Protein AF-A0A1A9ZZB9-F1 (afdb_monomer)

Mean predicted aligned error: 9.88 Å

Secondary structure (DSSP, 8-state):
--SSS-SSSEEEEETTEEEEE--THHHH-HHHH-SHHHHHHHHHHHHHHHHHTSHHHHTT--EEEEE-SS-SS--BSS-HHHH-TT-HHHHEEGGGTEEPHHHHHHHTT--EEEE-SSSSEEEPPSEETTEE---SSS-TTSS-SSPEEEEE--SS-SSPPP-B-----TTS-S--TTSS-------------------

Sequence (199 aa):
MPGNADGLYYSFNLGPVHFLAFSTEAYFFTHKYGYESYCNQFDWLQHELIESDKPENRLKRPWIITYGHRPMYCSNKNDHSCTRPENEVRVGLPDDDLMGLEELFFRYGVDIQMWSHENSYERTWPLYNYTVVGGPTPDLYYEPYAPIHIITGSAGGSGERDIISCVRFNTYSAMCITTLTEIKYSRGEYSGFQECEAN

Radius of gyration: 16.94 Å; Cα contacts (8 Å, |Δi|>4): 353; chains: 1; bounding box: 43×39×49 Å

Foldseek 3Di:
DPDPPPPQWDWDDDFLEIEIEHEPVLQVCCVPVNNPSVVVRVVVLLVVLVVCLPPVNCVRRVAYEYEYEQDLEAQFDPDPSHVDNCDCQQANDVVVPRGHCLCSCLVSQHAEYEYAPALDWFKFQFDGSQAHFADPDPPRNPSGSHYIYIYDHNPPDPDDHTDGDPPPPLGTGPDPPPDDDDHDHDGDDDDDDDDDDDD

Structure (mmCIF, N/CA/C/O backbone):
data_AF-A0A1A9ZZB9-F1
#
_entry.id   AF-A0A1A9ZZB9-F1
#
loop_
_atom_site.group_PDB
_atom_site.id
_atom_site.type_symbol
_atom_site.label_atom_id
_atom_site.label_alt_id
_atom_site.label_comp_id
_atom_site.label_asym_id
_atom_site.label_entity_id
_atom_site.label_seq_id
_atom_site.pdbx_PDB_ins_code
_atom_site.Cartn_x
_atom_site.Cartn_y
_atom_site.Cartn_z
_atom_site.occupancy
_atom_site.B_iso_or_equiv
_atom_site.auth_seq_id
_atom_site.auth_comp_id
_atom_site.auth_asym_id
_atom_site.auth_atom_id
_atom_site.pdbx_PDB_model_num
ATOM 1 N N . MET A 1 1 ? -7.155 -15.544 -11.493 1.00 46.16 1 MET A N 1
ATOM 2 C CA . MET A 1 1 ? -7.436 -14.371 -10.641 1.00 46.16 1 MET A CA 1
ATOM 3 C C . MET A 1 1 ? -8.822 -13.848 -10.994 1.00 46.16 1 MET A C 1
ATOM 5 O O . MET A 1 1 ? -9.181 -13.983 -12.159 1.00 46.16 1 MET A O 1
ATOM 9 N N . PRO A 1 2 ? -9.626 -13.335 -10.048 1.00 47.47 2 PRO A N 1
ATOM 10 C CA . PRO A 1 2 ? -10.851 -12.612 -10.393 1.00 47.47 2 PRO A CA 1
ATOM 11 C C . PRO A 1 2 ? -10.511 -11.286 -11.108 1.00 47.47 2 PRO A C 1
ATOM 13 O O . PRO A 1 2 ? -9.622 -10.575 -10.652 1.00 47.47 2 PRO A O 1
ATOM 16 N N . GLY A 1 3 ? -11.199 -10.969 -12.215 1.00 54.84 3 GLY A N 1
ATOM 17 C CA . GLY A 1 3 ? -11.050 -9.710 -12.973 1.00 54.84 3 GLY A CA 1
ATOM 18 C C . GLY A 1 3 ? -10.625 -9.872 -14.445 1.00 54.84 3 GLY A C 1
ATOM 19 O O . GLY A 1 3 ? -10.278 -10.969 -14.874 1.00 54.84 3 GLY A O 1
ATOM 20 N N . ASN A 1 4 ? -10.674 -8.762 -15.201 1.00 60.44 4 ASN A N 1
ATOM 21 C CA . ASN A 1 4 ? -10.249 -8.641 -16.612 1.00 60.44 4 ASN A CA 1
ATOM 22 C C . ASN A 1 4 ? -8.820 -8.078 -16.784 1.00 60.44 4 AS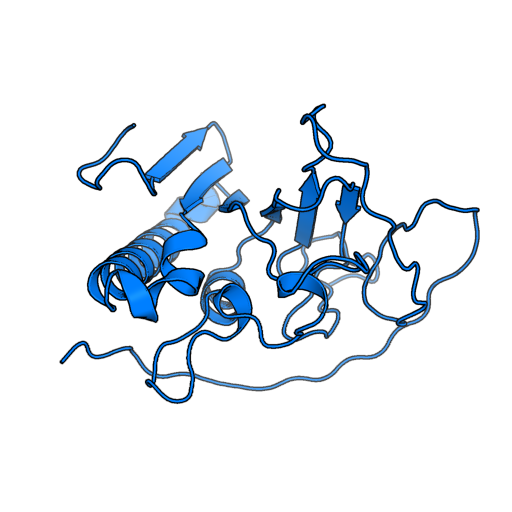N A C 1
ATOM 24 O O . ASN A 1 4 ? -8.378 -7.898 -17.914 1.00 60.44 4 ASN A O 1
ATOM 28 N N . ALA A 1 5 ? -8.112 -7.766 -15.694 1.00 59.66 5 ALA A N 1
ATOM 29 C CA . ALA A 1 5 ? -6.692 -7.422 -15.752 1.00 59.66 5 ALA A CA 1
ATOM 30 C C . ALA A 1 5 ? -5.872 -8.676 -16.101 1.00 59.66 5 ALA A C 1
ATOM 32 O O . ALA A 1 5 ? -6.318 -9.789 -15.810 1.00 59.66 5 ALA A O 1
ATOM 33 N N . ASP A 1 6 ? -4.651 -8.517 -16.622 1.00 63.88 6 ASP A N 1
ATOM 34 C CA . ASP A 1 6 ? -3.709 -9.606 -16.973 1.00 63.88 6 ASP A CA 1
ATOM 35 C C . ASP A 1 6 ? -3.276 -10.496 -15.776 1.00 63.88 6 ASP A C 1
ATOM 37 O O . ASP A 1 6 ? -2.304 -11.247 -15.833 1.00 63.88 6 ASP A O 1
ATOM 41 N N . GLY A 1 7 ? -3.995 -10.425 -14.653 1.00 76.00 7 GLY A N 1
ATOM 42 C CA . GLY A 1 7 ? -3.779 -11.179 -13.426 1.00 76.00 7 GLY A CA 1
ATOM 43 C C . GLY A 1 7 ? -2.746 -10.555 -12.491 1.00 76.00 7 GLY A C 1
ATOM 44 O O . GLY A 1 7 ? -2.469 -11.140 -11.447 1.00 76.00 7 GLY A O 1
ATOM 45 N N . LEU A 1 8 ? -2.192 -9.393 -12.849 1.00 85.69 8 LEU A N 1
ATOM 46 C CA . LEU A 1 8 ? -1.124 -8.716 -12.105 1.00 85.69 8 LEU A CA 1
ATOM 47 C C . LEU A 1 8 ? -1.627 -7.894 -10.908 1.00 85.69 8 LEU A C 1
ATOM 49 O O . LEU A 1 8 ? -0.881 -7.685 -9.955 1.00 85.69 8 LEU A O 1
ATOM 53 N N . TYR A 1 9 ? -2.885 -7.463 -10.939 1.00 92.19 9 TYR A N 1
ATOM 54 C CA . TYR A 1 9 ? -3.560 -6.742 -9.863 1.00 92.19 9 TYR A CA 1
ATOM 55 C C . TYR A 1 9 ? -5.033 -7.160 -9.813 1.00 92.19 9 TYR A C 1
ATOM 57 O O . TYR A 1 9 ? -5.623 -7.506 -10.839 1.00 92.19 9 TYR A O 1
ATOM 65 N N . TYR A 1 10 ? -5.601 -7.230 -8.611 1.00 94.31 10 TYR A N 1
ATOM 66 C CA . TYR A 1 10 ? -6.978 -7.673 -8.374 1.00 94.31 10 TYR A CA 1
ATOM 67 C C . TYR A 1 10 ? -7.421 -7.318 -6.957 1.00 94.31 10 TYR A C 1
ATOM 69 O O . TYR A 1 10 ? -6.594 -7.094 -6.075 1.00 94.31 10 TYR A O 1
ATOM 77 N N . SER A 1 11 ? -8.727 -7.340 -6.714 1.00 95.88 11 SER A N 1
ATOM 78 C CA . SER A 1 11 ? -9.288 -7.169 -5.379 1.00 95.88 11 SER A CA 1
ATOM 79 C C . SER A 1 11 ? -10.239 -8.307 -5.020 1.00 95.88 11 SER A C 1
ATOM 81 O O . SER A 1 11 ? -10.762 -9.023 -5.881 1.00 95.88 11 SER A O 1
ATOM 83 N N . PHE A 1 12 ? -10.439 -8.523 -3.724 1.00 95.75 12 PHE A N 1
ATOM 84 C CA . PHE A 1 12 ? -11.480 -9.416 -3.228 1.00 95.75 12 PHE A CA 1
ATOM 85 C C . PHE A 1 12 ? -11.903 -9.042 -1.811 1.00 95.75 12 PHE A C 1
ATOM 87 O O . PHE A 1 12 ? -11.212 -8.339 -1.082 1.00 95.75 12 PHE A O 1
ATOM 94 N N . ASN A 1 13 ? -13.062 -9.551 -1.407 1.00 97.31 13 ASN A N 1
ATOM 95 C CA . ASN A 1 13 ? -13.608 -9.335 -0.075 1.00 97.31 13 ASN A CA 1
ATOM 96 C C . ASN A 1 13 ? -13.565 -10.629 0.729 1.00 97.31 13 ASN A C 1
ATOM 98 O O . ASN A 1 13 ? -14.004 -11.673 0.242 1.00 97.31 13 ASN A O 1
ATOM 102 N N . LEU A 1 14 ? -13.123 -10.548 1.981 1.00 96.81 14 LEU A N 1
ATOM 103 C CA . LEU A 1 14 ? -13.181 -11.657 2.924 1.00 96.81 14 LEU A CA 1
ATOM 104 C C . LEU A 1 14 ? -13.606 -11.139 4.299 1.00 96.81 14 LEU A C 1
ATOM 106 O O . LEU A 1 14 ? -12.847 -10.473 5.001 1.00 96.81 14 LEU A O 1
ATOM 110 N N . GLY A 1 15 ? -14.844 -11.452 4.684 1.00 96.19 15 GLY A N 1
ATOM 111 C CA . GLY A 1 15 ? -15.422 -10.962 5.934 1.00 96.19 15 GLY A CA 1
ATOM 112 C C . GLY A 1 15 ? -15.405 -9.424 6.001 1.00 96.19 15 GLY A C 1
ATOM 113 O O . GLY A 1 15 ? -15.895 -8.793 5.061 1.00 96.19 15 GLY A O 1
ATOM 114 N N . PRO A 1 16 ? -14.858 -8.821 7.075 1.00 97.06 16 PRO A N 1
ATOM 115 C CA . PRO A 1 16 ? -14.814 -7.371 7.262 1.00 97.06 16 PRO A CA 1
ATOM 116 C C . PRO A 1 16 ? -13.662 -6.686 6.506 1.00 97.06 16 PRO A C 1
ATOM 118 O O . PRO A 1 16 ? -13.400 -5.512 6.761 1.00 97.06 16 PRO A O 1
ATOM 121 N N . VAL A 1 17 ? -12.952 -7.405 5.631 1.00 98.25 17 VAL A N 1
ATOM 122 C CA . VAL A 1 17 ? -11.746 -6.911 4.961 1.00 98.25 17 VAL A CA 1
ATOM 123 C C . VAL A 1 17 ? -11.937 -6.870 3.449 1.00 98.25 17 VAL A C 1
ATOM 125 O O . VAL A 1 17 ? -1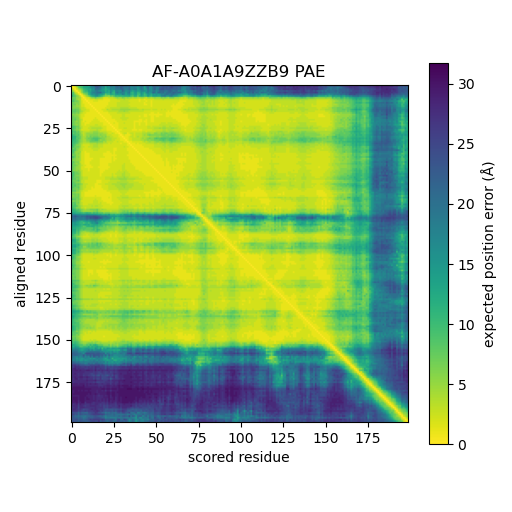2.420 -7.835 2.843 1.00 98.25 17 VAL A O 1
ATOM 128 N N . HIS A 1 18 ? -11.532 -5.755 2.852 1.00 98.19 18 HIS A N 1
ATOM 129 C CA . HIS A 1 18 ? -11.317 -5.590 1.424 1.00 98.19 18 HIS A CA 1
ATOM 130 C C . HIS A 1 18 ? -9.812 -5.655 1.132 1.00 98.19 18 HIS A C 1
ATOM 132 O O . HIS A 1 18 ? -9.022 -4.906 1.702 1.00 98.19 18 HIS A O 1
ATOM 138 N N . PHE A 1 19 ? -9.416 -6.594 0.280 1.00 98.12 19 PHE A N 1
ATOM 139 C CA . PHE A 1 19 ? -8.028 -6.864 -0.072 1.00 98.12 19 PHE A CA 1
ATOM 140 C C . PHE A 1 19 ? -7.734 -6.362 -1.483 1.00 98.12 19 PHE A C 1
ATOM 142 O O . PHE A 1 19 ? -8.472 -6.723 -2.399 1.00 98.12 19 PHE A O 1
ATOM 149 N N . LEU A 1 20 ? -6.634 -5.625 -1.669 1.00 97.44 20 LEU A N 1
ATOM 150 C CA . LEU A 1 20 ? -6.144 -5.196 -2.983 1.00 97.44 20 LEU A CA 1
ATOM 151 C C . LEU A 1 20 ? -4.714 -5.688 -3.226 1.00 97.44 20 LEU A C 1
ATOM 153 O O . LEU A 1 20 ? -3.788 -5.333 -2.497 1.00 97.44 20 LEU A O 1
ATOM 157 N N . ALA A 1 21 ? -4.535 -6.480 -4.277 1.00 96.19 21 ALA A N 1
ATOM 158 C CA . ALA A 1 21 ? -3.235 -6.845 -4.821 1.00 96.19 21 ALA A CA 1
ATOM 159 C C . ALA A 1 21 ? -2.860 -5.880 -5.937 1.00 96.19 21 ALA A C 1
ATOM 161 O O . ALA A 1 21 ? -3.687 -5.623 -6.816 1.00 96.19 21 ALA A O 1
ATOM 162 N N . PHE A 1 22 ? -1.605 -5.449 -5.978 1.00 95.88 22 PHE A N 1
ATOM 163 C CA . PHE A 1 22 ? -1.083 -4.699 -7.115 1.00 95.88 22 PHE A CA 1
ATOM 164 C C . PHE A 1 22 ? 0.369 -5.056 -7.428 1.00 95.88 22 PHE A C 1
ATOM 166 O O . PHE A 1 22 ? 1.122 -5.539 -6.579 1.00 95.88 22 PHE A O 1
ATOM 173 N N . SER A 1 23 ? 0.763 -4.821 -8.676 1.00 94.69 23 SER A N 1
ATOM 174 C CA . SER A 1 23 ? 2.112 -5.080 -9.159 1.00 94.69 23 SER A CA 1
ATOM 175 C C . SER A 1 23 ? 2.985 -3.849 -8.975 1.00 94.69 23 SER A C 1
ATOM 177 O O . SER A 1 23 ? 2.825 -2.836 -9.655 1.00 94.69 23 SER A O 1
ATOM 179 N N . THR A 1 24 ? 3.969 -3.947 -8.088 1.00 93.88 24 THR A N 1
ATOM 180 C CA . THR A 1 24 ? 4.972 -2.890 -7.912 1.00 93.88 24 THR A CA 1
ATOM 181 C C . THR A 1 24 ? 5.896 -2.774 -9.123 1.00 93.88 24 THR A C 1
ATOM 183 O O . THR A 1 24 ? 6.422 -1.702 -9.393 1.00 93.88 24 THR A O 1
ATOM 186 N N . GLU A 1 25 ? 6.054 -3.841 -9.910 1.00 91.06 25 GLU A N 1
ATOM 187 C CA . GLU A 1 25 ? 6.934 -3.849 -11.085 1.00 91.06 25 GLU A CA 1
ATOM 188 C C . GLU A 1 25 ? 6.448 -2.902 -12.196 1.00 91.06 25 GLU A C 1
ATOM 190 O O . GLU A 1 25 ? 7.265 -2.428 -12.986 1.00 91.06 25 GLU A O 1
ATOM 195 N N . ALA A 1 26 ? 5.149 -2.573 -12.220 1.00 90.81 26 ALA A N 1
ATOM 196 C CA . ALA A 1 26 ? 4.586 -1.569 -13.126 1.00 90.81 26 ALA A CA 1
ATOM 197 C C . ALA A 1 26 ? 5.202 -0.170 -12.920 1.00 90.81 26 ALA A C 1
ATOM 199 O O . ALA A 1 26 ? 5.270 0.606 -13.868 1.00 90.81 26 ALA A O 1
ATOM 200 N N . TYR A 1 27 ? 5.702 0.126 -11.713 1.00 90.94 27 TYR A N 1
ATOM 201 C CA . TYR A 1 27 ? 6.328 1.407 -11.363 1.00 90.94 27 TYR A CA 1
ATOM 202 C C . TYR A 1 27 ? 7.839 1.421 -11.641 1.00 90.94 27 TYR A C 1
ATOM 204 O O . TYR A 1 27 ? 8.380 2.439 -12.055 1.00 90.94 27 TYR A O 1
ATOM 212 N N . PHE A 1 28 ? 8.532 0.286 -11.477 1.00 87.25 28 PHE A N 1
ATOM 213 C CA . PHE A 1 28 ? 9.996 0.210 -11.634 1.00 87.25 28 PHE A CA 1
ATOM 214 C C . PHE A 1 28 ? 10.472 -0.002 -13.081 1.00 87.25 28 PHE A C 1
ATOM 216 O O . PHE A 1 28 ? 11.617 0.313 -13.413 1.00 87.25 28 PHE A O 1
ATOM 223 N N . PHE A 1 29 ? 9.632 -0.563 -13.955 1.00 86.31 29 PHE A N 1
ATOM 224 C CA . PHE A 1 29 ? 10.037 -0.971 -15.308 1.00 86.31 29 PHE A CA 1
ATOM 225 C C . PHE A 1 29 ? 9.384 -0.164 -16.439 1.00 86.31 29 PHE A C 1
ATOM 227 O O . PHE A 1 29 ? 9.339 -0.631 -17.580 1.00 86.31 29 PHE A O 1
ATOM 234 N N . THR A 1 30 ? 8.942 1.064 -16.165 1.00 86.31 30 THR A N 1
ATOM 235 C CA . THR A 1 30 ? 8.362 1.978 -17.169 1.00 86.31 30 THR A CA 1
ATOM 236 C C . THR A 1 30 ? 9.305 2.239 -18.347 1.00 86.31 30 THR A C 1
ATOM 238 O O . THR A 1 30 ? 8.894 2.169 -19.501 1.00 86.31 30 THR A O 1
ATOM 241 N N . HIS A 1 31 ? 10.607 2.395 -18.090 1.00 84.88 31 HIS A N 1
ATOM 242 C CA . HIS A 1 31 ? 11.638 2.545 -19.128 1.00 84.88 31 HIS A CA 1
ATOM 243 C C . HIS A 1 31 ? 11.714 1.359 -20.112 1.00 84.88 31 HIS A C 1
ATOM 245 O O . HIS A 1 31 ? 12.256 1.497 -21.209 1.00 84.88 31 HIS A O 1
ATOM 251 N N . LYS A 1 32 ? 11.219 0.178 -19.715 1.00 86.19 32 LYS A N 1
ATOM 252 C CA . LYS A 1 32 ? 11.258 -1.054 -20.512 1.00 86.19 32 LYS A CA 1
ATOM 253 C C . LYS A 1 32 ? 9.910 -1.390 -21.149 1.00 86.19 32 LYS A C 1
ATOM 255 O O . LYS A 1 32 ? 9.896 -1.908 -22.263 1.00 86.19 32 LYS A O 1
ATOM 260 N N . TYR A 1 33 ? 8.808 -1.144 -20.442 1.00 83.75 33 TYR A N 1
ATOM 261 C CA . TYR A 1 33 ? 7.464 -1.574 -20.848 1.00 83.75 33 TYR A CA 1
ATOM 262 C C . TYR A 1 33 ? 6.495 -0.414 -21.136 1.00 83.75 33 TYR A C 1
ATOM 264 O O . TYR A 1 33 ? 5.346 -0.665 -21.484 1.00 83.75 33 TYR A O 1
ATOM 272 N N . GLY A 1 34 ? 6.953 0.837 -21.041 1.00 87.50 34 GLY A N 1
ATOM 273 C CA . GLY A 1 34 ? 6.130 2.033 -21.215 1.00 87.50 34 GLY A CA 1
ATOM 274 C C . GLY A 1 34 ? 5.283 2.371 -19.984 1.00 87.50 34 GLY A C 1
ATOM 275 O O . GLY A 1 34 ? 5.348 1.699 -18.954 1.00 87.50 34 GLY A O 1
ATOM 276 N N . TYR A 1 35 ? 4.480 3.430 -20.104 1.00 90.06 35 TYR A N 1
ATOM 277 C CA . TYR A 1 35 ? 3.631 3.942 -19.021 1.00 90.06 35 TYR A CA 1
ATOM 278 C C . TYR A 1 35 ? 2.229 3.319 -18.985 1.00 90.06 35 TYR A C 1
ATOM 280 O O . TYR A 1 35 ? 1.524 3.471 -17.997 1.00 90.06 35 TYR A O 1
ATOM 288 N N . GLU A 1 36 ? 1.819 2.564 -20.007 1.00 89.56 36 GLU A N 1
ATOM 289 C CA . GLU A 1 36 ? 0.459 2.010 -20.091 1.00 89.56 36 GLU A CA 1
ATOM 290 C C . GLU A 1 36 ? 0.102 1.139 -18.873 1.00 89.56 36 GLU A C 1
ATOM 292 O O . GLU A 1 36 ? -0.923 1.355 -18.231 1.00 89.56 36 GLU A O 1
ATOM 297 N N . SER A 1 37 ? 0.975 0.198 -18.488 1.00 88.88 37 SER A N 1
ATOM 298 C CA . SER A 1 37 ? 0.740 -0.640 -17.301 1.00 88.88 37 SER A CA 1
ATOM 299 C C . SER A 1 37 ? 0.749 0.158 -15.996 1.00 88.88 37 SER A C 1
ATOM 301 O O . SER A 1 37 ? 0.113 -0.270 -15.033 1.00 88.88 37 SER A O 1
ATOM 303 N N . TYR A 1 38 ? 1.485 1.269 -15.947 1.00 91.81 38 TYR A N 1
ATOM 304 C CA . TYR A 1 38 ? 1.515 2.166 -14.798 1.00 91.81 38 TYR A CA 1
ATOM 305 C C . TYR A 1 38 ? 0.158 2.853 -14.658 1.00 91.81 38 TYR A C 1
ATOM 307 O O . TYR A 1 38 ? -0.497 2.710 -13.626 1.00 91.81 38 TYR A O 1
ATOM 315 N N . CYS A 1 39 ? -0.279 3.554 -15.709 1.00 91.94 39 CYS A N 1
ATOM 316 C CA . CYS A 1 39 ? -1.506 4.346 -15.705 1.00 91.94 39 CYS A CA 1
ATOM 317 C C . CYS A 1 39 ? -2.738 3.458 -15.514 1.00 91.94 39 CYS A C 1
ATOM 319 O O . CYS A 1 39 ? -3.529 3.703 -14.611 1.00 91.94 39 CYS A O 1
ATOM 321 N N . ASN A 1 40 ? -2.840 2.348 -16.253 1.00 91.69 40 ASN A N 1
ATOM 322 C CA . ASN A 1 40 ? -3.972 1.424 -16.132 1.00 91.69 40 ASN A CA 1
ATOM 323 C C . ASN A 1 40 ? -4.123 0.861 -14.711 1.00 91.69 40 ASN A C 1
ATOM 325 O O . ASN A 1 40 ? -5.241 0.690 -14.222 1.00 91.69 40 ASN A O 1
ATOM 329 N N . GLN A 1 41 ? -3.008 0.552 -14.040 1.00 93.31 41 GLN A N 1
ATOM 330 C CA . GLN A 1 41 ? -3.051 0.072 -12.662 1.00 93.31 41 GLN A CA 1
ATOM 331 C C . GLN A 1 41 ? -3.348 1.203 -11.673 1.00 93.31 41 GLN A C 1
ATOM 333 O O . GLN A 1 41 ? -4.072 0.970 -10.707 1.00 93.31 41 GLN A O 1
ATOM 338 N N . PHE A 1 42 ? -2.808 2.404 -11.897 1.00 94.75 42 PHE A N 1
ATOM 339 C CA . PHE A 1 42 ? -3.082 3.573 -11.063 1.00 94.75 42 PHE A CA 1
ATOM 340 C C . PHE A 1 42 ? -4.570 3.945 -11.096 1.00 94.75 42 PHE A C 1
ATOM 342 O O . PHE A 1 42 ? -5.191 4.044 -10.039 1.00 94.75 42 PHE A O 1
ATOM 349 N N . ASP A 1 43 ? -5.162 4.040 -12.287 1.00 94.50 43 ASP A N 1
ATOM 350 C CA . ASP A 1 43 ? -6.583 4.349 -12.475 1.00 94.50 43 ASP A CA 1
ATOM 351 C C . ASP A 1 43 ? -7.473 3.268 -11.857 1.00 94.50 43 ASP A C 1
ATOM 353 O O . ASP A 1 43 ? -8.454 3.561 -11.169 1.00 94.50 43 ASP A O 1
ATOM 357 N N . TRP A 1 44 ? -7.104 1.996 -12.040 1.00 95.19 44 TRP A N 1
ATOM 358 C CA . TRP A 1 44 ? -7.814 0.883 -11.416 1.00 95.19 44 TRP A CA 1
ATOM 359 C C . TRP A 1 44 ? -7.745 0.942 -9.884 1.00 95.19 44 TRP A C 1
ATOM 361 O O . TRP A 1 44 ? -8.776 0.806 -9.226 1.00 95.19 44 TRP A O 1
ATOM 371 N N . LEU A 1 45 ? -6.560 1.180 -9.308 1.00 96.75 45 LEU A N 1
ATOM 372 C CA . LEU A 1 45 ? -6.384 1.323 -7.860 1.00 96.75 45 LEU A CA 1
ATOM 373 C C . LEU A 1 45 ? -7.202 2.493 -7.321 1.00 96.75 45 LEU A C 1
ATOM 375 O O . LEU A 1 45 ? -7.876 2.348 -6.304 1.00 96.75 45 LEU A O 1
ATOM 379 N N . GLN A 1 46 ? -7.168 3.636 -8.005 1.00 96.62 46 GLN A N 1
ATOM 380 C CA . GLN A 1 46 ? -7.938 4.809 -7.619 1.00 96.62 46 GLN A CA 1
ATOM 381 C C . GLN A 1 46 ? -9.436 4.501 -7.618 1.00 96.62 46 GLN A C 1
ATOM 383 O O . GLN A 1 46 ? -10.115 4.796 -6.637 1.00 96.62 46 GLN A O 1
ATOM 388 N N . HIS A 1 47 ? -9.945 3.850 -8.663 1.00 96.31 47 HIS A N 1
ATOM 389 C CA . HIS A 1 47 ? -11.346 3.452 -8.732 1.00 96.31 47 HIS A CA 1
ATOM 390 C C . HIS A 1 47 ? -11.737 2.473 -7.610 1.00 96.31 47 HIS A C 1
ATOM 392 O O . HIS A 1 47 ? -12.735 2.696 -6.926 1.00 96.31 47 HIS A O 1
ATOM 398 N N . GLU A 1 48 ? -10.947 1.424 -7.359 1.00 96.50 48 GLU A N 1
ATOM 399 C CA . GLU A 1 48 ? -11.226 0.465 -6.277 1.00 96.50 48 GLU A CA 1
ATOM 400 C C . GLU A 1 48 ? -11.214 1.127 -4.894 1.00 96.50 48 GLU A C 1
ATOM 402 O O . GLU A 1 48 ? -12.042 0.809 -4.036 1.00 96.50 48 GLU A O 1
ATOM 407 N N . LEU A 1 49 ? -10.301 2.072 -4.668 1.00 97.31 49 LEU A N 1
ATOM 408 C CA . LEU A 1 49 ? -10.204 2.810 -3.412 1.00 97.31 49 LEU A CA 1
ATOM 409 C C . LEU A 1 49 ? -11.364 3.795 -3.231 1.00 97.31 49 LEU A C 1
ATOM 411 O O . LEU A 1 49 ? -11.963 3.820 -2.159 1.00 97.31 49 LEU A O 1
ATOM 415 N N . ILE A 1 50 ? -11.760 4.522 -4.282 1.00 97.62 50 ILE A N 1
ATOM 416 C CA . ILE A 1 50 ? -12.964 5.369 -4.268 1.00 97.62 50 ILE A CA 1
ATOM 417 C C . ILE A 1 50 ? -14.199 4.540 -3.910 1.00 97.62 50 ILE A C 1
ATOM 419 O O . ILE A 1 50 ? -15.013 4.959 -3.089 1.00 97.62 50 ILE A O 1
ATOM 423 N N . GLU A 1 51 ? -14.356 3.364 -4.518 1.00 96.69 51 GLU A N 1
ATOM 424 C CA . GLU A 1 51 ? -15.502 2.495 -4.262 1.00 96.69 51 GLU A CA 1
ATOM 425 C C . GLU A 1 51 ? -15.477 1.903 -2.849 1.00 96.69 51 GLU A C 1
ATOM 427 O O . GLU A 1 51 ? -16.504 1.892 -2.163 1.00 96.69 51 GLU A O 1
ATOM 432 N N . SER A 1 52 ? -14.328 1.411 -2.390 1.00 94.69 52 SER A N 1
ATOM 433 C CA . SER A 1 52 ? -14.197 0.771 -1.076 1.00 94.69 52 SER A CA 1
ATOM 434 C C . SER A 1 52 ? -14.286 1.755 0.092 1.00 94.69 52 SER A C 1
ATOM 436 O O . SER A 1 52 ? -14.805 1.376 1.145 1.00 94.69 52 SER A O 1
ATOM 438 N N . ASP A 1 53 ? -13.891 3.014 -0.107 1.00 95.31 53 ASP A N 1
ATOM 439 C CA . ASP A 1 53 ? -13.955 4.061 0.914 1.00 95.31 53 ASP A CA 1
ATOM 440 C C . ASP A 1 53 ? -15.360 4.664 1.109 1.00 95.31 53 ASP A C 1
ATOM 442 O O . ASP A 1 53 ? -15.618 5.365 2.089 1.00 95.31 53 ASP A O 1
ATOM 446 N N . LYS A 1 54 ? -16.325 4.342 0.235 1.00 96.12 54 LYS A N 1
ATOM 447 C CA . LYS A 1 54 ? -17.719 4.780 0.412 1.00 96.12 54 LYS A CA 1
ATOM 448 C C . LYS A 1 54 ? -18.254 4.381 1.797 1.00 96.12 54 LYS A C 1
ATOM 450 O O . LYS A 1 54 ? -18.071 3.224 2.202 1.00 96.12 54 LYS A O 1
ATOM 455 N N . PRO A 1 55 ? -18.991 5.262 2.505 1.00 95.00 55 PRO A N 1
ATOM 456 C CA . PRO A 1 55 ? -19.477 4.985 3.859 1.00 95.00 55 PRO A CA 1
ATOM 457 C C . PRO A 1 55 ? -20.223 3.651 3.993 1.00 95.00 55 PRO A C 1
ATOM 459 O O . PRO A 1 55 ? -20.008 2.899 4.940 1.00 95.00 55 PRO A O 1
ATOM 462 N N . GLU A 1 56 ? -21.069 3.300 3.026 1.00 95.31 56 GLU A N 1
ATOM 463 C CA . GLU A 1 56 ? -21.822 2.045 2.998 1.00 95.31 56 GLU A CA 1
ATOM 464 C C . GLU A 1 56 ? -20.946 0.791 2.846 1.00 95.31 56 GLU A C 1
ATOM 466 O O . GLU A 1 56 ? -21.340 -0.293 3.296 1.00 95.31 56 GLU A O 1
ATOM 471 N N . A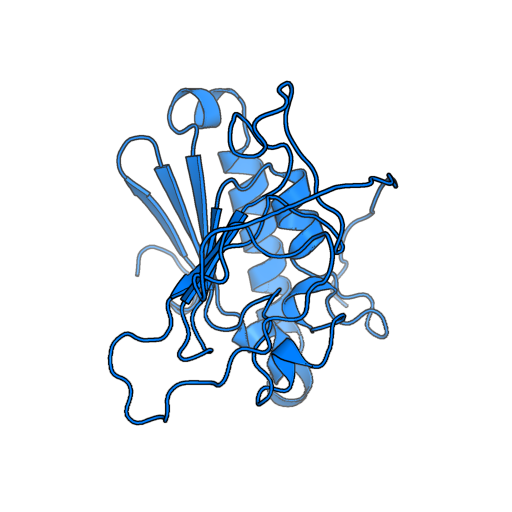SN A 1 57 ? -19.775 0.922 2.219 1.00 95.12 57 ASN A N 1
ATOM 472 C CA . ASN A 1 57 ? -18.813 -0.158 2.046 1.00 95.12 57 ASN A CA 1
ATOM 473 C C . ASN A 1 57 ? -17.912 -0.274 3.271 1.00 95.12 57 ASN A C 1
ATOM 475 O O . ASN A 1 57 ? -17.805 -1.381 3.802 1.00 95.12 57 ASN A O 1
ATOM 479 N N . ARG A 1 58 ? -17.406 0.846 3.801 1.00 94.50 58 ARG A N 1
ATOM 480 C CA . ARG A 1 58 ? -16.670 0.901 5.076 1.00 94.50 58 ARG A CA 1
ATOM 481 C C . ARG A 1 58 ? -17.483 0.384 6.262 1.00 94.50 58 ARG A C 1
ATOM 483 O O . ARG A 1 58 ? -16.952 -0.331 7.103 1.00 94.50 58 ARG A O 1
ATOM 490 N N . LEU A 1 59 ? -18.795 0.635 6.297 1.00 94.69 59 LEU A N 1
ATOM 491 C CA . LEU A 1 59 ? -19.688 0.069 7.321 1.00 94.69 59 LEU A CA 1
ATOM 492 C C . LEU A 1 59 ? -19.746 -1.467 7.290 1.00 94.69 59 LEU A C 1
ATOM 494 O O . LEU A 1 59 ? -19.937 -2.102 8.325 1.00 94.69 59 LEU A O 1
ATOM 498 N N . LYS A 1 60 ? -19.610 -2.079 6.108 1.00 95.50 60 LYS A N 1
ATOM 499 C CA . LYS A 1 60 ? -19.605 -3.544 5.945 1.00 95.50 60 LYS A CA 1
ATOM 500 C C . LYS A 1 60 ? -18.202 -4.128 6.094 1.00 95.50 60 LYS A C 1
ATOM 502 O O . LYS A 1 60 ? -18.056 -5.255 6.564 1.00 95.50 60 LYS A O 1
ATOM 507 N N . ARG A 1 61 ? -17.198 -3.393 5.619 1.00 96.25 61 ARG A N 1
ATOM 508 C CA . ARG A 1 61 ? -15.796 -3.794 5.510 1.00 96.25 61 ARG A CA 1
ATOM 509 C C . ARG A 1 61 ? -14.926 -2.625 5.951 1.00 96.25 61 ARG A C 1
ATOM 511 O O . ARG A 1 61 ? -14.474 -1.857 5.107 1.00 96.25 61 ARG A O 1
ATOM 518 N N . PRO A 1 62 ? -14.743 -2.456 7.267 1.00 95.94 62 PRO A N 1
ATOM 519 C CA . PRO A 1 62 ? -13.983 -1.328 7.781 1.00 95.94 62 PRO A CA 1
ATOM 520 C C . PRO A 1 62 ? -12.512 -1.388 7.370 1.00 95.94 62 PRO A C 1
ATOM 522 O O . PRO A 1 62 ? -11.907 -0.335 7.234 1.00 95.94 62 PRO A O 1
ATOM 525 N N . TRP A 1 63 ? -11.968 -2.586 7.125 1.00 97.50 63 TRP A N 1
ATOM 526 C CA . TRP A 1 63 ? -10.554 -2.779 6.818 1.00 97.50 63 TRP A CA 1
ATOM 527 C C . TRP A 1 63 ? -10.291 -2.810 5.315 1.00 97.50 63 TRP A C 1
ATOM 529 O O . TRP A 1 63 ? -10.831 -3.665 4.608 1.00 97.50 63 TRP A O 1
ATOM 539 N N . ILE A 1 64 ? -9.387 -1.954 4.856 1.00 98.31 64 ILE A N 1
ATOM 540 C CA . ILE A 1 64 ? -8.762 -2.016 3.540 1.00 98.31 64 ILE A CA 1
ATOM 541 C C . ILE A 1 64 ? -7.297 -2.404 3.729 1.00 98.31 64 ILE A C 1
ATOM 543 O O . ILE A 1 64 ? -6.528 -1.701 4.384 1.00 98.31 64 ILE A O 1
ATOM 547 N N . ILE A 1 65 ? -6.909 -3.537 3.146 1.00 98.44 65 ILE A N 1
ATOM 548 C CA . ILE A 1 65 ? -5.538 -4.046 3.200 1.00 98.44 65 ILE A CA 1
ATOM 549 C C . ILE A 1 65 ? -4.997 -4.171 1.784 1.00 98.44 65 ILE A C 1
ATOM 551 O O . ILE A 1 65 ? -5.568 -4.875 0.948 1.00 98.44 65 ILE A O 1
ATOM 555 N N . THR A 1 66 ? -3.861 -3.534 1.531 1.00 98.25 66 THR A N 1
ATOM 556 C CA . THR A 1 66 ? -3.154 -3.651 0.257 1.00 98.25 66 THR A CA 1
ATOM 557 C C . THR A 1 66 ? -1.947 -4.568 0.403 1.00 98.25 66 THR A C 1
ATOM 559 O O . THR A 1 66 ? -1.384 -4.719 1.491 1.00 98.25 66 THR A O 1
ATOM 562 N N . TYR A 1 67 ? -1.543 -5.214 -0.687 1.00 95.81 67 TYR A N 1
ATOM 563 C CA . TYR A 1 67 ? -0.290 -5.954 -0.734 1.00 95.81 67 TYR A CA 1
ATOM 564 C C . TYR A 1 67 ? 0.394 -5.827 -2.093 1.00 95.81 67 TYR A C 1
ATOM 566 O O . TYR A 1 67 ? -0.218 -6.028 -3.144 1.00 95.81 67 TYR A O 1
ATOM 574 N N . GLY A 1 68 ? 1.685 -5.511 -2.041 1.00 95.31 68 GLY A N 1
ATOM 575 C CA . GLY A 1 68 ? 2.578 -5.378 -3.188 1.00 95.31 68 GLY A CA 1
ATOM 576 C C . GLY A 1 68 ? 3.900 -6.101 -2.935 1.00 95.31 68 GLY A C 1
ATOM 577 O O . GLY A 1 68 ? 4.185 -6.537 -1.818 1.00 95.31 68 GLY A O 1
ATOM 578 N N . HIS A 1 69 ? 4.721 -6.266 -3.973 1.00 93.38 69 HIS A N 1
ATOM 579 C CA . HIS A 1 69 ? 6.006 -6.948 -3.815 1.00 93.38 69 HIS A CA 1
ATOM 580 C C . HIS A 1 69 ? 7.061 -6.022 -3.194 1.00 93.38 69 HIS A C 1
ATOM 582 O O . HIS A 1 69 ? 7.469 -6.263 -2.061 1.00 93.38 69 HIS A O 1
ATOM 588 N N . ARG A 1 70 ? 7.472 -4.960 -3.898 1.00 92.12 70 ARG A N 1
ATOM 589 C CA . ARG A 1 70 ? 8.513 -4.013 -3.455 1.00 92.12 70 ARG A CA 1
ATOM 590 C C . ARG A 1 70 ? 7.955 -2.950 -2.495 1.00 92.12 70 ARG A C 1
ATOM 592 O O . ARG A 1 70 ? 6.957 -2.321 -2.839 1.00 92.12 70 ARG A O 1
ATOM 599 N N . PRO A 1 71 ? 8.565 -2.729 -1.317 1.00 91.88 71 PRO A N 1
ATOM 600 C CA . PRO A 1 71 ? 8.049 -1.797 -0.318 1.00 91.88 71 PRO A CA 1
ATOM 601 C C . PRO A 1 71 ? 8.272 -0.324 -0.678 1.00 91.88 71 PRO A C 1
ATOM 603 O O . PRO A 1 71 ? 9.296 0.039 -1.247 1.00 91.88 71 PRO A O 1
ATOM 606 N N . MET A 1 72 ? 7.353 0.543 -0.235 1.00 90.56 72 MET A N 1
ATOM 607 C CA . MET A 1 72 ? 7.572 2.001 -0.206 1.00 90.56 72 MET A CA 1
ATOM 608 C C . MET A 1 72 ? 8.538 2.439 0.901 1.00 90.56 72 MET A C 1
ATOM 610 O O . MET A 1 72 ? 9.195 3.470 0.779 1.00 90.56 72 MET A O 1
ATOM 614 N N . TYR A 1 73 ? 8.586 1.674 1.992 1.00 88.19 73 TYR A N 1
ATOM 615 C CA . TYR A 1 73 ? 9.341 1.974 3.203 1.00 88.19 73 TYR A CA 1
ATOM 616 C C . TYR A 1 73 ? 10.072 0.727 3.670 1.00 88.19 73 TYR A C 1
ATOM 618 O O . TYR A 1 73 ? 9.428 -0.293 3.897 1.00 88.19 73 TYR A O 1
ATOM 626 N N . CYS A 1 74 ? 11.384 0.827 3.855 1.00 84.25 74 CYS A N 1
ATOM 627 C CA . CYS A 1 74 ? 12.216 -0.235 4.411 1.00 84.25 74 CYS A CA 1
ATOM 628 C C . CYS A 1 74 ? 13.522 0.332 4.975 1.00 84.25 74 CYS A C 1
ATOM 630 O O . CYS A 1 74 ? 13.931 1.445 4.635 1.00 84.25 74 CYS A O 1
ATOM 632 N N . SER A 1 75 ? 14.168 -0.429 5.862 1.00 78.94 75 SER A N 1
ATOM 633 C CA . SER A 1 75 ? 15.427 -0.046 6.519 1.00 78.94 75 SER A CA 1
ATOM 634 C C . SER A 1 75 ? 16.594 -1.002 6.226 1.00 78.94 75 SER A C 1
ATOM 636 O O . SER A 1 75 ? 17.668 -0.921 6.840 1.00 78.94 75 SER A O 1
ATOM 638 N N . ASN A 1 76 ? 16.409 -1.885 5.245 1.00 73.00 76 ASN A N 1
ATOM 639 C CA . ASN A 1 76 ? 17.416 -2.790 4.708 1.00 73.00 76 ASN A CA 1
ATOM 640 C C . ASN A 1 76 ? 18.562 -2.022 4.028 1.00 73.00 76 ASN A C 1
ATOM 642 O O . ASN A 1 76 ? 18.354 -1.023 3.342 1.00 73.00 76 ASN A O 1
ATOM 646 N N . LYS A 1 77 ? 19.802 -2.493 4.211 1.00 66.94 77 LYS A N 1
ATOM 647 C CA . LYS A 1 77 ? 21.007 -1.811 3.693 1.00 66.94 77 LYS A CA 1
ATOM 648 C C . LYS A 1 77 ? 21.349 -2.113 2.234 1.00 66.94 77 LYS A C 1
ATOM 650 O O . LYS A 1 77 ? 22.186 -1.412 1.669 1.00 66.94 77 LYS A O 1
ATOM 655 N N . ASN A 1 78 ? 20.770 -3.164 1.661 1.00 63.03 78 ASN A N 1
ATOM 656 C CA . ASN A 1 78 ? 21.283 -3.787 0.441 1.00 63.03 78 ASN A CA 1
ATOM 657 C C . ASN A 1 78 ? 20.403 -3.564 -0.799 1.00 63.03 78 ASN A C 1
ATOM 659 O O . ASN A 1 78 ? 20.785 -4.021 -1.873 1.00 63.03 78 ASN A O 1
ATOM 663 N N . ASP A 1 79 ? 19.277 -2.855 -0.674 1.00 64.00 79 ASP A N 1
ATOM 664 C CA . ASP A 1 79 ? 18.326 -2.674 -1.774 1.00 64.00 79 ASP A CA 1
ATOM 665 C C . ASP A 1 79 ? 18.237 -1.215 -2.252 1.00 64.00 79 ASP A C 1
ATOM 667 O O . ASP A 1 79 ? 18.214 -0.262 -1.463 1.00 64.00 79 ASP A O 1
ATOM 671 N N . HIS A 1 80 ? 18.177 -1.027 -3.572 1.00 62.88 80 HIS A N 1
ATOM 672 C CA . HIS A 1 80 ? 18.009 0.287 -4.199 1.00 62.88 80 HIS A CA 1
ATOM 673 C C . HIS A 1 80 ? 16.675 0.954 -3.824 1.00 62.88 80 HIS A C 1
ATOM 675 O O . HIS A 1 80 ? 16.625 2.174 -3.684 1.00 62.88 80 HIS A O 1
ATOM 681 N N . SER A 1 81 ? 15.629 0.162 -3.598 1.00 66.12 81 SER A N 1
ATOM 682 C CA . SER A 1 81 ? 14.298 0.595 -3.155 1.00 66.12 81 SER A CA 1
ATOM 683 C C . SER A 1 81 ? 14.330 1.106 -1.707 1.00 66.12 81 SER A C 1
ATOM 685 O O . SER A 1 81 ? 13.642 2.068 -1.383 1.00 66.12 81 SER A O 1
ATOM 687 N N . CYS A 1 82 ? 15.180 0.526 -0.848 1.00 71.75 82 CYS A N 1
ATOM 688 C CA . CYS A 1 82 ? 15.339 0.932 0.560 1.00 71.75 82 CYS A CA 1
ATOM 689 C C . CYS A 1 82 ? 16.328 2.071 0.781 1.00 71.75 82 CYS A C 1
ATOM 691 O O . CYS A 1 82 ? 16.263 2.783 1.782 1.00 71.75 82 CYS A O 1
ATOM 693 N N . THR A 1 83 ? 17.259 2.255 -0.151 1.00 70.62 83 THR A N 1
ATOM 694 C CA . THR A 1 83 ? 18.267 3.320 -0.086 1.00 70.62 83 THR A CA 1
ATOM 695 C C . THR A 1 83 ? 17.812 4.619 -0.751 1.00 70.62 83 THR A C 1
ATOM 697 O O . THR A 1 83 ? 18.475 5.643 -0.579 1.00 70.62 83 THR A O 1
ATOM 700 N N . ARG A 1 84 ? 16.677 4.607 -1.466 1.00 78.56 84 ARG A N 1
ATOM 701 C CA . ARG A 1 84 ? 16.072 5.779 -2.113 1.00 78.56 84 ARG A CA 1
ATOM 702 C C . ARG A 1 84 ? 14.733 6.108 -1.449 1.00 78.56 84 ARG A C 1
ATOM 704 O O . ARG A 1 84 ? 13.746 5.419 -1.710 1.00 78.56 84 ARG A O 1
ATOM 711 N N . PRO A 1 85 ? 14.677 7.155 -0.607 1.00 76.44 85 PRO A N 1
ATOM 712 C CA . PRO A 1 85 ? 13.429 7.555 0.019 1.00 76.44 85 PRO A CA 1
ATOM 713 C C . PRO A 1 85 ? 12.342 7.889 -1.005 1.00 76.44 85 PRO A C 1
ATOM 715 O O . PRO A 1 85 ? 11.168 7.627 -0.790 1.00 76.44 85 PRO A O 1
ATOM 718 N N . GLU A 1 86 ? 12.715 8.442 -2.150 1.00 80.94 86 GLU A N 1
ATOM 719 C CA . GLU A 1 86 ? 11.852 8.791 -3.278 1.00 80.94 86 GLU A CA 1
ATOM 720 C C . GLU A 1 86 ? 11.743 7.636 -4.289 1.00 80.94 86 GLU A C 1
ATOM 722 O O . GLU A 1 86 ? 11.991 7.824 -5.477 1.00 80.94 86 GLU A O 1
ATOM 727 N N . ASN A 1 87 ? 11.424 6.421 -3.828 1.00 86.75 87 ASN A N 1
ATOM 728 C CA . ASN A 1 87 ? 11.215 5.296 -4.744 1.00 86.75 87 ASN A CA 1
ATOM 729 C C . ASN A 1 87 ? 9.935 5.459 -5.578 1.00 86.75 87 ASN A C 1
ATOM 731 O O . ASN A 1 87 ? 8.959 6.094 -5.167 1.00 86.75 87 ASN A O 1
ATOM 735 N N . GLU A 1 88 ? 9.950 4.813 -6.738 1.00 90.38 88 GLU A N 1
ATOM 736 C CA . GLU A 1 88 ? 8.972 4.928 -7.814 1.00 90.38 88 GLU A CA 1
ATOM 737 C C . GLU A 1 88 ? 7.560 4.504 -7.370 1.00 90.38 88 GLU A C 1
ATOM 739 O O . GLU A 1 88 ? 6.569 5.042 -7.851 1.00 90.38 88 GLU A O 1
ATOM 744 N N . VAL A 1 89 ? 7.439 3.584 -6.405 1.00 92.88 89 VAL A N 1
ATOM 745 C CA . VAL A 1 89 ? 6.135 3.186 -5.840 1.00 92.88 89 VAL A CA 1
AT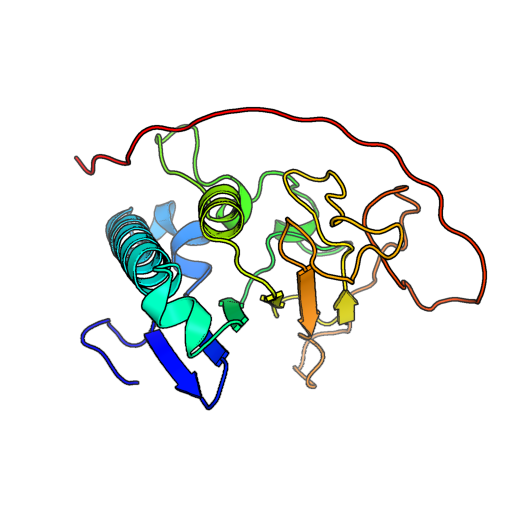OM 746 C C . VAL A 1 89 ? 5.584 4.275 -4.924 1.00 92.88 89 VAL A C 1
ATOM 748 O O . VAL A 1 89 ? 4.383 4.544 -4.946 1.00 92.88 89 VAL A O 1
ATOM 751 N N . ARG A 1 90 ? 6.439 4.905 -4.109 1.00 92.94 90 ARG A N 1
ATOM 752 C CA . ARG A 1 90 ? 6.015 5.897 -3.117 1.00 92.94 90 ARG A CA 1
ATOM 753 C C . ARG A 1 90 ? 5.659 7.233 -3.752 1.00 92.94 90 ARG A C 1
ATOM 755 O O . ARG A 1 90 ? 4.553 7.721 -3.531 1.00 92.94 90 ARG A O 1
ATOM 762 N N . VAL A 1 91 ? 6.579 7.807 -4.529 1.00 91.38 91 VAL A N 1
ATOM 763 C CA . VAL A 1 91 ? 6.434 9.168 -5.082 1.00 91.38 91 VAL A CA 1
ATOM 764 C C . VAL A 1 91 ? 6.081 9.204 -6.566 1.00 91.38 91 VAL A C 1
ATOM 766 O O . VAL A 1 91 ? 5.668 10.253 -7.048 1.00 91.38 91 VAL A O 1
ATOM 769 N N . GLY A 1 92 ? 6.192 8.077 -7.273 1.00 91.44 92 GLY A N 1
ATOM 770 C CA . GLY A 1 92 ? 5.965 8.013 -8.715 1.00 91.44 92 GLY A CA 1
ATOM 771 C C . GLY A 1 92 ? 7.183 8.454 -9.521 1.00 91.44 92 GLY A C 1
ATOM 772 O O . GLY A 1 92 ? 8.322 8.303 -9.074 1.00 91.44 92 GLY A O 1
ATOM 773 N N . LEU A 1 93 ? 6.935 9.004 -10.709 1.00 88.75 93 LEU A N 1
ATOM 774 C CA . LEU A 1 93 ? 7.944 9.580 -11.602 1.00 88.75 93 LEU A CA 1
ATOM 775 C C . LEU A 1 93 ? 7.612 11.068 -11.809 1.00 88.75 93 LEU A C 1
ATOM 777 O O . LEU A 1 93 ? 6.915 11.412 -12.764 1.00 88.75 93 LEU A O 1
ATOM 781 N N . PRO A 1 94 ? 8.075 11.964 -10.912 1.00 81.25 94 PRO A N 1
ATOM 782 C CA . PRO A 1 94 ? 7.698 13.380 -10.945 1.00 81.25 94 PRO A CA 1
ATOM 783 C C . PRO A 1 94 ? 8.126 14.106 -12.222 1.00 81.25 94 PRO A C 1
ATOM 785 O O . PRO A 1 94 ? 7.427 15.008 -12.671 1.00 81.25 94 PRO A O 1
ATOM 788 N N . ASP A 1 95 ? 9.255 13.707 -12.817 1.00 85.75 95 ASP A N 1
ATOM 789 C CA . ASP A 1 95 ? 9.751 14.287 -14.073 1.00 85.75 95 ASP A CA 1
ATOM 790 C C . ASP A 1 95 ? 8.834 13.964 -15.271 1.00 85.75 95 ASP A C 1
ATOM 792 O O . ASP A 1 95 ? 8.845 14.690 -16.265 1.00 85.75 95 ASP A O 1
ATOM 796 N N . ASP A 1 96 ? 8.024 12.907 -15.158 1.00 83.88 96 ASP A N 1
ATOM 797 C CA . ASP A 1 96 ? 7.057 12.446 -16.158 1.00 83.88 96 ASP A CA 1
ATOM 798 C C . ASP A 1 96 ? 5.596 12.761 -15.760 1.00 83.88 96 ASP A C 1
ATOM 800 O O . ASP A 1 96 ? 4.674 12.291 -16.421 1.00 83.88 96 ASP A O 1
ATOM 804 N N . ASP A 1 97 ? 5.377 13.534 -14.685 1.00 84.88 97 ASP A N 1
ATOM 805 C CA . ASP A 1 97 ? 4.054 13.858 -14.111 1.00 84.88 97 ASP A CA 1
ATOM 806 C C . ASP A 1 97 ? 3.219 12.621 -13.703 1.00 84.88 97 ASP A C 1
ATOM 808 O O . ASP A 1 97 ? 1.987 12.614 -13.721 1.00 84.88 97 ASP A O 1
ATOM 812 N N . LEU A 1 98 ? 3.899 11.536 -13.314 1.00 86.12 98 LEU A N 1
ATOM 813 C CA . LEU A 1 98 ? 3.258 10.296 -12.877 1.00 86.12 98 LEU A CA 1
ATOM 814 C C . LEU A 1 98 ? 3.263 10.188 -11.354 1.00 86.12 98 LEU A C 1
ATOM 816 O O . LEU A 1 98 ? 4.316 10.183 -10.715 1.00 86.12 98 LEU A O 1
ATOM 820 N N . MET A 1 99 ? 2.075 10.052 -10.764 1.00 87.62 99 MET A N 1
ATOM 821 C CA . MET A 1 99 ? 1.889 10.051 -9.311 1.00 87.62 99 MET A CA 1
ATOM 822 C C . MET A 1 99 ? 2.237 8.721 -8.660 1.00 87.62 99 MET A C 1
ATOM 824 O O . MET A 1 99 ? 1.890 7.652 -9.165 1.00 87.62 99 MET A O 1
ATOM 828 N N . GLY A 1 100 ? 2.857 8.793 -7.486 1.00 92.25 100 GLY A N 1
ATOM 829 C CA . GLY A 1 100 ? 3.076 7.641 -6.620 1.00 92.25 100 GLY A CA 1
ATOM 830 C C . GLY A 1 100 ? 1.824 7.178 -5.882 1.00 92.25 100 GLY A C 1
ATOM 831 O O . GLY A 1 100 ? 0.789 7.845 -5.850 1.00 92.25 100 GLY A O 1
ATOM 832 N N . LEU A 1 101 ? 1.935 6.016 -5.246 1.00 96.56 101 LEU A N 1
ATOM 833 C CA . LEU A 1 101 ? 0.820 5.364 -4.566 1.00 96.56 101 LEU A CA 1
ATOM 834 C C . LEU A 1 101 ? 0.628 5.794 -3.110 1.00 96.56 101 LEU A C 1
ATOM 836 O O . LEU A 1 101 ? -0.430 5.536 -2.539 1.00 96.56 101 LEU A O 1
ATOM 840 N N . GLU A 1 102 ? 1.617 6.443 -2.494 1.00 95.69 102 GLU A N 1
ATOM 841 C CA . GLU A 1 102 ? 1.532 6.832 -1.085 1.00 95.69 102 GLU A CA 1
ATOM 842 C C . GLU A 1 102 ? 0.340 7.752 -0.803 1.00 95.69 102 GLU A C 1
ATOM 844 O O . GLU A 1 102 ? -0.458 7.477 0.094 1.00 95.69 102 GLU A O 1
ATOM 849 N N . GLU A 1 103 ? 0.207 8.820 -1.589 1.00 94.12 103 GLU A N 1
ATOM 850 C CA . GLU A 1 103 ? -0.895 9.775 -1.461 1.00 94.12 103 GLU A CA 1
ATOM 851 C C . GLU A 1 103 ? -2.246 9.099 -1.681 1.00 94.12 103 GLU A C 1
ATOM 853 O O . GLU A 1 103 ? -3.197 9.353 -0.942 1.00 94.12 103 GLU A O 1
ATOM 858 N N . LEU A 1 104 ? -2.323 8.207 -2.669 1.00 95.81 104 LEU A N 1
ATOM 859 C CA . LEU A 1 104 ? -3.542 7.484 -2.995 1.00 95.81 104 LEU A CA 1
ATOM 860 C C . LEU A 1 104 ? -4.002 6.625 -1.808 1.00 95.81 104 LEU A C 1
ATOM 862 O O . LEU A 1 104 ? -5.151 6.716 -1.374 1.00 95.81 104 LEU A O 1
ATOM 866 N N . PHE A 1 105 ? -3.096 5.826 -1.243 1.00 97.75 105 PHE A N 1
ATOM 867 C CA . PHE A 1 105 ? -3.411 4.949 -0.117 1.00 97.75 105 PHE A CA 1
ATOM 868 C C . PHE A 1 105 ? -3.699 5.713 1.175 1.00 97.75 105 PHE A C 1
ATOM 870 O O . PHE A 1 105 ? -4.572 5.303 1.940 1.00 97.75 105 PHE A O 1
ATOM 877 N N . PHE A 1 106 ? -3.007 6.828 1.412 1.00 96.19 106 PHE A N 1
ATOM 878 C CA . PHE A 1 106 ? -3.285 7.701 2.547 1.00 96.19 106 PHE A CA 1
ATOM 879 C C . PHE A 1 106 ? -4.672 8.350 2.435 1.00 96.19 106 PHE A C 1
ATOM 881 O O . PHE A 1 106 ? -5.466 8.269 3.371 1.00 96.19 106 PHE A O 1
ATOM 888 N N . ARG A 1 107 ? -5.001 8.931 1.274 1.00 95.81 107 ARG A N 1
ATOM 889 C CA . ARG A 1 107 ? -6.263 9.650 1.037 1.00 95.81 107 ARG A CA 1
ATOM 890 C C . ARG A 1 107 ? -7.496 8.783 1.243 1.00 95.81 107 ARG A C 1
ATOM 892 O O . ARG A 1 107 ? -8.461 9.249 1.838 1.00 95.81 107 ARG A O 1
ATOM 899 N N . TYR A 1 108 ? -7.461 7.552 0.745 1.00 96.75 108 TYR A N 1
ATOM 900 C CA . TYR A 1 108 ? -8.584 6.617 0.842 1.00 96.75 108 TYR A CA 1
ATOM 901 C C . TYR A 1 108 ? -8.495 5.708 2.072 1.00 96.75 108 TYR A C 1
ATOM 903 O O . TYR A 1 108 ? -9.139 4.664 2.111 1.00 96.75 108 TYR A O 1
ATOM 911 N N . GLY A 1 109 ? -7.688 6.080 3.073 1.00 95.25 109 GLY A N 1
ATOM 912 C CA . GLY A 1 109 ? -7.677 5.451 4.391 1.00 95.25 109 GLY A CA 1
ATOM 913 C C . GLY A 1 109 ? -7.295 3.971 4.384 1.00 95.25 109 GLY A C 1
ATOM 914 O O . GLY A 1 109 ? -7.938 3.175 5.067 1.00 95.25 109 GLY A O 1
ATOM 915 N N . VAL A 1 110 ? -6.306 3.561 3.588 1.00 98.00 110 VAL A N 1
ATOM 916 C CA . VAL A 1 110 ? -5.796 2.184 3.661 1.00 98.00 110 VAL A CA 1
ATOM 917 C C . VAL A 1 110 ? -5.248 1.918 5.063 1.00 98.00 110 VAL A C 1
ATOM 919 O O . VAL A 1 110 ? -4.437 2.684 5.575 1.00 98.00 110 VAL A O 1
ATOM 922 N N . ASP A 1 111 ? -5.656 0.814 5.684 1.00 97.19 111 ASP A N 1
ATOM 923 C CA . ASP A 1 111 ? -5.297 0.528 7.074 1.00 97.19 111 ASP A CA 1
ATOM 924 C C . ASP A 1 111 ? -3.906 -0.112 7.178 1.00 97.19 111 ASP A C 1
ATOM 926 O O . ASP A 1 111 ? -3.070 0.270 8.003 1.00 97.19 111 ASP A O 1
ATOM 930 N N . ILE A 1 112 ? -3.650 -1.117 6.335 1.00 97.38 112 ILE A N 1
ATOM 931 C CA . ILE A 1 112 ? -2.413 -1.902 6.351 1.00 97.38 112 ILE A CA 1
ATOM 932 C C . ILE A 1 112 ? -1.923 -2.116 4.924 1.00 97.38 112 ILE A C 1
ATOM 934 O O . ILE A 1 112 ? -2.682 -2.520 4.045 1.00 97.38 112 ILE A O 1
ATOM 938 N N . GLN A 1 113 ? -0.625 -1.915 4.725 1.00 97.69 113 GLN A N 1
ATOM 939 C CA . GLN A 1 113 ? 0.069 -2.196 3.477 1.00 97.69 113 GLN A CA 1
ATOM 940 C C . GLN A 1 113 ? 1.112 -3.278 3.721 1.00 97.69 113 GLN A C 1
ATOM 942 O O . GLN A 1 113 ? 2.062 -3.081 4.483 1.00 97.69 113 GLN A O 1
ATOM 947 N N . MET A 1 114 ? 0.924 -4.433 3.098 1.00 96.62 114 MET A N 1
ATOM 948 C CA . MET A 1 114 ? 1.835 -5.561 3.217 1.00 96.62 114 MET A CA 1
ATOM 949 C C . MET A 1 114 ? 2.816 -5.592 2.049 1.00 96.62 114 MET A C 1
ATOM 951 O O . MET A 1 114 ? 2.455 -5.372 0.895 1.00 96.62 114 MET A O 1
ATOM 955 N N . TRP A 1 115 ? 4.060 -5.925 2.358 1.00 94.62 115 TRP A N 1
ATOM 956 C CA . TRP A 1 115 ? 5.163 -5.915 1.414 1.00 94.62 115 TRP A CA 1
ATOM 957 C C . TRP A 1 115 ? 6.003 -7.178 1.533 1.00 94.62 115 TRP A C 1
ATOM 959 O O . TRP A 1 115 ? 6.008 -7.879 2.552 1.00 94.62 115 TRP A O 1
ATOM 969 N N . SER A 1 116 ? 6.744 -7.447 0.471 1.00 89.69 116 SER A N 1
ATOM 970 C CA . SER A 1 116 ? 7.725 -8.517 0.374 1.00 89.69 116 SER A CA 1
ATOM 971 C C . SER A 1 116 ? 9.046 -7.900 -0.100 1.00 89.69 116 SER A C 1
ATOM 973 O O . SER A 1 116 ? 9.425 -6.838 0.390 1.00 89.69 116 SER A O 1
ATOM 975 N N . HIS A 1 117 ? 9.719 -8.557 -1.044 1.00 89.56 117 HIS A N 1
ATOM 976 C CA . HIS A 1 117 ? 10.997 -8.183 -1.645 1.00 89.56 117 HIS A CA 1
ATOM 977 C C . HIS A 1 117 ? 12.183 -8.299 -0.691 1.00 89.56 117 HIS A C 1
ATOM 979 O O . HIS A 1 117 ? 13.065 -9.125 -0.911 1.00 89.56 117 HIS A O 1
ATOM 985 N N . GLU A 1 118 ? 12.136 -7.557 0.407 1.00 84.50 118 GLU A N 1
ATOM 986 C CA . GLU A 1 118 ? 13.130 -7.607 1.464 1.00 84.50 118 GLU A CA 1
ATOM 987 C C . GLU A 1 118 ? 12.955 -8.882 2.288 1.00 84.50 118 GLU A C 1
ATOM 989 O O . GLU A 1 118 ? 11.885 -9.155 2.845 1.00 84.50 118 GLU A O 1
ATOM 994 N N . ASN A 1 119 ? 14.026 -9.658 2.431 1.00 84.44 119 ASN A N 1
ATOM 995 C CA . ASN A 1 119 ? 14.074 -10.881 3.229 1.00 84.44 119 ASN A CA 1
ATOM 996 C C . ASN A 1 119 ? 14.147 -10.579 4.737 1.00 84.44 119 ASN A C 1
ATOM 998 O O . ASN A 1 119 ? 14.823 -11.289 5.492 1.00 84.44 119 ASN A O 1
ATOM 1002 N N . SER A 1 120 ? 13.406 -9.573 5.199 1.00 80.50 120 SER A N 1
ATOM 1003 C CA . SER A 1 120 ? 13.261 -9.152 6.590 1.00 80.50 120 SER A CA 1
ATOM 1004 C C . SER A 1 120 ? 11.792 -9.154 7.040 1.00 80.50 120 SER A C 1
ATOM 1006 O O . SER A 1 120 ? 10.856 -9.351 6.259 1.00 80.50 120 SER A O 1
ATOM 1008 N N . TYR A 1 121 ? 11.604 -8.952 8.346 1.00 85.00 121 TYR A N 1
ATOM 1009 C CA . TYR A 1 121 ? 10.333 -8.511 8.904 1.00 85.00 121 TYR A CA 1
ATOM 1010 C C . TYR A 1 121 ? 10.504 -7.092 9.434 1.00 85.00 121 TYR A C 1
ATOM 1012 O O . TYR A 1 121 ? 11.369 -6.854 10.279 1.00 85.00 121 TYR A O 1
ATOM 1020 N N . GLU A 1 122 ? 9.655 -6.178 8.978 1.00 84.56 122 GLU A N 1
ATOM 1021 C CA . GLU A 1 122 ? 9.599 -4.804 9.474 1.00 84.56 122 GLU A CA 1
ATOM 1022 C C . GLU A 1 122 ? 8.148 -4.386 9.661 1.00 84.56 122 GLU A C 1
ATOM 1024 O O . GLU A 1 122 ? 7.266 -4.785 8.904 1.00 84.56 122 GLU A O 1
ATOM 1029 N N . ARG A 1 123 ? 7.896 -3.567 10.681 1.00 88.81 123 ARG A N 1
ATOM 1030 C CA . ARG A 1 123 ? 6.596 -2.941 10.900 1.00 88.81 123 ARG A CA 1
ATOM 1031 C C . ARG A 1 123 ? 6.796 -1.492 11.290 1.00 88.81 123 ARG A C 1
ATOM 1033 O O . ARG A 1 123 ? 7.446 -1.189 12.297 1.00 88.81 123 ARG A O 1
ATOM 1040 N N . THR A 1 124 ? 6.193 -0.604 10.520 1.00 87.75 124 THR A N 1
ATOM 1041 C CA . THR A 1 124 ? 6.298 0.825 10.767 1.00 87.75 124 THR A CA 1
ATOM 1042 C C . THR A 1 124 ? 5.302 1.281 11.830 1.00 87.75 124 THR A C 1
ATOM 1044 O O . THR A 1 124 ? 4.330 0.598 12.174 1.00 87.75 124 THR A O 1
ATOM 1047 N N . TRP A 1 125 ? 5.538 2.476 12.362 1.00 88.38 125 TRP A N 1
ATOM 1048 C CA . TRP A 1 125 ? 4.428 3.288 12.851 1.00 88.38 125 TRP A CA 1
ATOM 1049 C C . TRP A 1 125 ? 3.512 3.671 11.679 1.00 88.38 125 TRP A C 1
ATOM 1051 O O . TRP A 1 125 ? 3.981 3.658 10.538 1.00 88.38 125 TRP A O 1
ATOM 1061 N N . PRO A 1 126 ? 2.238 4.014 11.926 1.00 90.56 126 PRO A N 1
ATOM 1062 C CA . PRO A 1 126 ? 1.418 4.602 10.883 1.00 90.56 126 PRO A CA 1
ATOM 1063 C C . PRO A 1 126 ? 2.057 5.914 10.438 1.00 90.56 126 PRO A C 1
ATOM 1065 O O . PRO A 1 126 ? 2.371 6.781 11.263 1.00 90.56 126 PRO A O 1
ATOM 1068 N N . LEU A 1 127 ? 2.361 6.004 9.149 1.00 89.12 127 LEU A N 1
ATOM 1069 C CA . LEU A 1 127 ? 3.188 7.075 8.619 1.00 89.12 127 LEU A CA 1
ATOM 1070 C C . LEU A 1 127 ? 2.752 7.492 7.223 1.00 89.12 127 LEU A C 1
ATOM 1072 O O . LEU A 1 127 ? 2.174 6.717 6.470 1.00 89.12 127 LEU A O 1
ATOM 1076 N N . TYR A 1 128 ? 3.045 8.745 6.919 1.00 89.50 128 TYR A N 1
ATOM 1077 C CA . TYR A 1 128 ? 2.851 9.353 5.618 1.00 89.50 128 TYR A CA 1
ATOM 1078 C C . TYR A 1 128 ? 3.989 10.339 5.394 1.00 89.50 128 TYR A C 1
ATOM 1080 O O . TYR A 1 128 ? 4.328 11.113 6.295 1.00 89.50 128 TY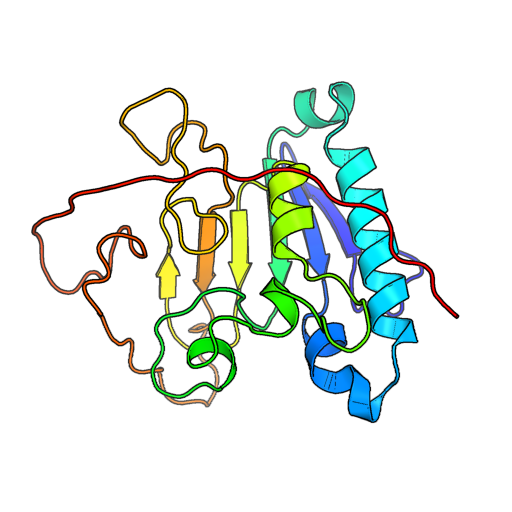R A O 1
ATOM 1088 N N . ASN A 1 129 ? 4.605 10.273 4.219 1.00 89.75 129 ASN A N 1
ATOM 1089 C CA . ASN A 1 129 ? 5.768 11.058 3.836 1.00 89.75 129 ASN A CA 1
ATOM 1090 C C . ASN A 1 129 ? 6.815 11.116 4.960 1.00 89.75 129 ASN A C 1
ATOM 1092 O O . ASN A 1 129 ? 7.173 12.186 5.464 1.00 89.75 129 ASN A O 1
ATOM 1096 N N . TYR A 1 130 ? 7.243 9.939 5.427 1.00 85.19 130 TYR A N 1
ATOM 1097 C CA . TYR A 1 130 ? 8.262 9.803 6.471 1.00 85.19 130 TYR A CA 1
ATOM 1098 C C . TYR A 1 130 ? 7.911 10.444 7.838 1.00 85.19 130 TYR A C 1
ATOM 1100 O O . TYR A 1 130 ? 8.745 10.515 8.744 1.00 85.19 130 TYR A O 1
ATOM 1108 N N . THR A 1 131 ? 6.659 10.852 8.039 1.00 85.75 131 THR A N 1
ATOM 1109 C CA . THR A 1 131 ? 6.168 11.461 9.278 1.00 85.75 131 THR A CA 1
ATOM 1110 C C . THR A 1 131 ? 5.164 10.537 9.947 1.00 85.75 131 THR A C 1
ATOM 1112 O O . THR A 1 131 ? 4.271 10.002 9.299 1.00 85.75 131 THR A O 1
ATOM 1115 N N . VAL A 1 132 ? 5.293 10.348 11.261 1.00 88.19 132 VAL A N 1
ATOM 1116 C CA . VAL A 1 132 ? 4.357 9.515 12.024 1.00 88.19 132 VAL A CA 1
ATOM 1117 C C . VAL A 1 132 ? 3.029 10.244 12.193 1.00 88.19 132 VAL A C 1
ATOM 1119 O O . VAL A 1 132 ? 2.978 11.327 12.785 1.00 88.19 132 VAL A O 1
ATOM 1122 N N . VAL A 1 133 ? 1.954 9.612 11.733 1.00 86.50 133 VAL A N 1
ATOM 1123 C CA . VAL A 1 133 ? 0.592 10.140 11.808 1.00 86.50 133 VAL A CA 1
ATOM 1124 C C . VAL A 1 133 ? -0.246 9.195 12.666 1.00 86.50 133 VAL A C 1
ATOM 1126 O O . VAL A 1 133 ? -0.695 8.141 12.228 1.00 86.50 133 VAL A O 1
ATOM 1129 N N . GLY A 1 134 ? -0.408 9.565 13.937 1.00 85.94 134 GLY A N 1
ATOM 1130 C CA . GLY A 1 134 ? -1.242 8.824 14.885 1.00 85.94 134 GLY A CA 1
ATOM 1131 C C . GLY A 1 134 ? -2.737 9.084 14.709 1.00 85.94 134 GLY A C 1
ATOM 1132 O O . GLY A 1 134 ? -3.145 9.842 13.835 1.00 85.94 134 GLY A O 1
ATOM 1133 N N . GLY A 1 135 ? -3.531 8.472 15.583 1.00 86.31 135 GLY A N 1
ATOM 1134 C CA . GLY A 1 135 ? -4.982 8.632 15.637 1.00 86.31 135 GLY A CA 1
ATOM 1135 C C . GLY A 1 135 ? -5.466 9.614 16.717 1.00 86.31 135 GLY A C 1
ATOM 1136 O O . GLY A 1 135 ? -4.716 10.493 17.166 1.00 86.31 135 GLY A O 1
ATOM 1137 N N . PRO A 1 136 ? -6.720 9.462 17.182 1.00 87.12 136 PRO A N 1
ATOM 1138 C CA . PRO A 1 136 ? -7.319 10.320 18.207 1.00 87.12 136 PRO A CA 1
ATOM 1139 C C . PRO A 1 136 ? -6.743 10.093 19.614 1.00 87.12 136 PRO A C 1
ATOM 1141 O O . PRO A 1 136 ? -7.018 10.876 20.526 1.00 87.12 136 PRO A O 1
ATOM 1144 N N . THR A 1 137 ? -5.951 9.035 19.815 1.00 89.88 137 THR A N 1
ATOM 1145 C CA . THR A 1 137 ? -5.394 8.663 21.122 1.00 89.88 137 THR A CA 1
ATOM 1146 C C . THR A 1 137 ? -3.859 8.690 21.130 1.00 89.88 137 THR A C 1
ATOM 1148 O O . THR A 1 137 ? -3.231 8.732 20.071 1.00 89.88 137 THR A O 1
ATOM 1151 N N . PRO A 1 138 ? -3.221 8.653 22.318 1.00 86.44 138 PRO A N 1
ATOM 1152 C CA . PRO A 1 138 ? -1.773 8.476 22.425 1.00 86.44 138 PRO A CA 1
ATOM 1153 C C . PRO A 1 138 ? -1.261 7.119 21.918 1.00 86.44 138 PRO A C 1
ATOM 1155 O O . PRO A 1 138 ? -0.070 7.005 21.632 1.00 86.44 138 PRO A O 1
ATOM 1158 N N . ASP A 1 139 ? -2.120 6.097 21.833 1.00 86.81 139 ASP A N 1
ATOM 1159 C CA . ASP A 1 139 ? -1.765 4.832 21.194 1.00 86.81 139 ASP A CA 1
ATOM 1160 C C . ASP A 1 139 ? -1.829 5.012 19.677 1.00 86.81 139 ASP A C 1
ATOM 1162 O O . ASP A 1 139 ? -2.903 5.170 19.098 1.00 86.81 139 ASP A O 1
ATOM 1166 N N . LEU A 1 140 ? -0.666 4.995 19.024 1.00 86.75 140 LEU A N 1
ATOM 1167 C CA . LEU A 1 140 ? -0.594 5.185 17.579 1.00 86.75 140 LEU A CA 1
ATOM 1168 C C . LEU A 1 140 ? -1.280 4.097 16.773 1.00 86.75 140 LEU A C 1
ATOM 1170 O O . LEU A 1 140 ? -1.584 4.342 15.614 1.00 86.75 140 LEU A O 1
ATOM 1174 N N . TYR A 1 141 ? -1.448 2.902 17.329 1.00 85.94 141 TYR A N 1
ATOM 1175 C CA . TYR A 1 141 ? -2.087 1.807 16.612 1.00 85.94 141 TYR A CA 1
ATOM 1176 C C . TYR A 1 141 ? -3.602 1.782 16.807 1.00 85.94 141 TYR A C 1
ATOM 1178 O O . TYR A 1 141 ? -4.281 0.970 16.180 1.00 85.94 141 TYR A O 1
ATOM 1186 N N . TYR A 1 142 ? -4.140 2.675 17.638 1.00 87.25 142 TYR A N 1
ATOM 1187 C CA . TYR A 1 142 ? -5.572 2.836 17.810 1.00 87.25 142 TYR A CA 1
ATOM 1188 C C . TYR A 1 142 ? -6.112 3.867 16.811 1.00 87.25 142 TYR A C 1
ATOM 1190 O O . TYR A 1 142 ? -5.847 5.062 16.953 1.00 87.25 142 TYR A O 1
ATOM 1198 N N . GLU A 1 143 ? -6.875 3.389 15.821 1.00 88.56 143 GLU A N 1
ATOM 1199 C CA . GLU A 1 143 ? -7.507 4.200 14.763 1.00 88.56 143 GLU A CA 1
ATOM 1200 C C . GLU A 1 143 ? -6.533 5.212 14.116 1.00 88.56 143 GLU A C 1
ATOM 1202 O O . GLU A 1 143 ? -6.775 6.424 14.158 1.00 88.56 143 GL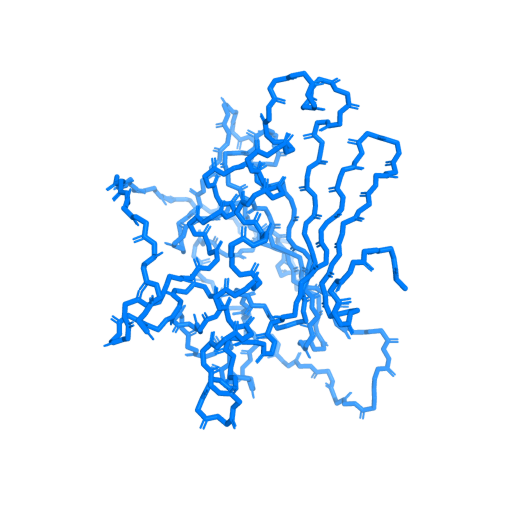U A O 1
ATOM 1207 N N . PRO A 1 144 ? -5.388 4.753 13.571 1.00 90.88 144 PRO A N 1
ATOM 1208 C CA . PRO A 1 144 ? -4.426 5.653 12.950 1.00 90.88 144 PRO A CA 1
ATOM 1209 C C . PRO A 1 144 ? -4.996 6.321 11.700 1.00 90.88 144 PRO A C 1
ATOM 1211 O O . PRO A 1 144 ? -5.719 5.698 10.930 1.00 90.88 144 PRO A O 1
ATOM 1214 N N . TYR A 1 145 ? -4.605 7.573 11.456 1.00 90.38 145 TYR A N 1
ATOM 1215 C CA . TYR A 1 145 ? -4.995 8.276 10.230 1.00 90.38 145 TYR A CA 1
ATOM 1216 C C . TYR A 1 145 ? -4.128 7.925 9.015 1.00 90.38 145 TYR A C 1
ATOM 1218 O O . TYR A 1 145 ? -4.487 8.300 7.905 1.00 90.38 145 TYR A O 1
ATOM 1226 N N . ALA A 1 146 ? -2.992 7.245 9.203 1.00 94.06 146 ALA A N 1
ATOM 1227 C CA . ALA A 1 146 ? -2.133 6.794 8.111 1.00 94.06 146 ALA A CA 1
ATOM 1228 C C . ALA A 1 146 ? -1.969 5.267 8.095 1.00 94.06 146 ALA A C 1
ATOM 1230 O O . ALA A 1 146 ? -2.069 4.635 9.151 1.00 94.06 146 ALA A O 1
ATOM 1231 N N . PRO A 1 147 ? -1.647 4.676 6.932 1.00 95.69 147 PRO A N 1
ATOM 1232 C CA . PRO A 1 147 ? -1.446 3.240 6.822 1.00 95.69 147 PRO A CA 1
ATOM 1233 C C . PRO A 1 147 ? -0.238 2.743 7.622 1.00 95.69 147 PRO A C 1
ATOM 1235 O O . PRO A 1 147 ? 0.792 3.413 7.747 1.00 95.69 147 PRO A O 1
ATOM 1238 N N . ILE A 1 148 ? -0.330 1.507 8.106 1.00 94.69 148 ILE A N 1
ATOM 1239 C CA . ILE A 1 148 ? 0.802 0.780 8.691 1.00 94.69 148 ILE A CA 1
ATOM 1240 C C . ILE A 1 148 ? 1.458 -0.063 7.598 1.00 94.69 148 ILE A C 1
ATOM 1242 O O . ILE A 1 148 ? 0.782 -0.839 6.925 1.00 94.69 148 ILE A O 1
ATOM 1246 N N . HIS A 1 149 ? 2.779 0.020 7.455 1.00 94.25 149 HIS A N 1
ATOM 1247 C CA . HIS A 1 149 ? 3.524 -0.797 6.500 1.00 94.25 149 HIS A CA 1
ATOM 1248 C C . HIS A 1 149 ? 4.126 -2.009 7.210 1.00 94.25 149 HIS A C 1
ATOM 1250 O O . HIS A 1 149 ? 4.757 -1.875 8.262 1.00 94.25 149 HIS A O 1
ATOM 1256 N N . ILE A 1 150 ? 3.927 -3.195 6.635 1.00 93.81 150 ILE A N 1
ATOM 1257 C CA . ILE A 1 150 ? 4.462 -4.461 7.141 1.00 93.81 150 ILE A CA 1
ATOM 1258 C C . ILE A 1 150 ? 5.251 -5.141 6.031 1.00 93.81 150 ILE A C 1
ATOM 1260 O O . ILE A 1 150 ? 4.679 -5.531 5.020 1.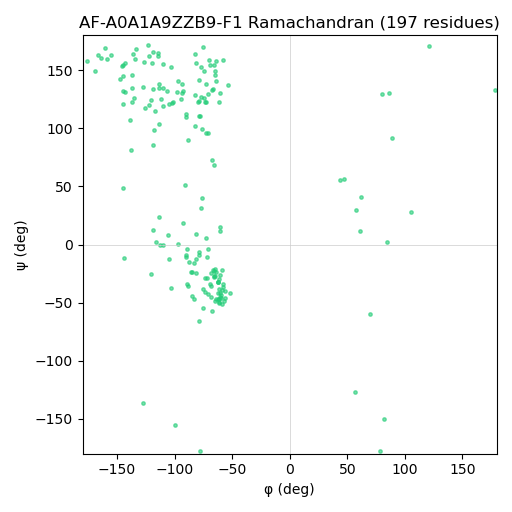00 93.81 150 ILE A O 1
ATOM 1264 N N . ILE A 1 151 ? 6.546 -5.342 6.237 1.00 90.25 151 ILE A N 1
ATOM 1265 C CA . ILE A 1 151 ? 7.385 -6.182 5.382 1.00 90.25 151 ILE A CA 1
ATOM 1266 C C . ILE A 1 151 ? 7.408 -7.588 5.970 1.00 90.25 151 ILE A C 1
ATOM 1268 O O . ILE A 1 151 ? 7.627 -7.759 7.169 1.00 90.25 151 ILE A O 1
ATOM 1272 N N . THR A 1 152 ? 7.189 -8.601 5.134 1.00 89.38 152 THR A N 1
ATOM 1273 C CA . THR A 1 152 ? 7.255 -10.015 5.531 1.00 89.38 152 THR A CA 1
ATOM 1274 C C . THR A 1 152 ? 7.821 -10.908 4.416 1.00 89.38 152 THR A C 1
ATOM 1276 O O . THR A 1 152 ? 7.253 -11.952 4.086 1.00 89.38 152 THR A O 1
ATOM 1279 N N . GLY A 1 153 ? 8.950 -10.529 3.807 1.00 83.81 153 GLY A N 1
ATOM 1280 C CA . GLY A 1 153 ? 9.551 -11.287 2.699 1.00 83.81 153 GLY A CA 1
ATOM 1281 C C . GLY A 1 153 ? 10.351 -12.536 3.102 1.00 83.81 153 GLY A C 1
ATOM 1282 O O . GLY A 1 153 ? 10.720 -13.326 2.240 1.00 83.81 153 GLY A O 1
ATOM 1283 N N . SER A 1 154 ? 10.575 -12.798 4.396 1.00 81.69 154 SER A N 1
ATOM 1284 C CA . SER A 1 154 ? 11.447 -13.888 4.885 1.00 81.69 154 SER A CA 1
ATOM 1285 C C . SER A 1 154 ? 10.861 -15.318 4.842 1.00 81.69 154 SER A C 1
ATOM 1287 O O . SER A 1 154 ? 11.219 -16.149 5.680 1.00 81.69 154 SER A O 1
ATOM 1289 N N . ALA A 1 155 ? 9.985 -15.662 3.895 1.00 77.50 155 ALA A N 1
ATOM 1290 C CA . ALA A 1 155 ? 9.297 -16.965 3.861 1.00 77.50 155 ALA A CA 1
ATOM 1291 C C . ALA A 1 155 ? 10.180 -18.173 3.454 1.00 77.50 155 ALA A C 1
ATOM 1293 O O . ALA A 1 155 ? 9.672 -19.285 3.320 1.00 77.50 155 ALA A O 1
ATOM 1294 N N . GLY A 1 156 ? 11.495 -17.981 3.277 1.00 62.00 156 GLY A N 1
ATOM 1295 C CA . GLY A 1 156 ? 12.451 -19.048 2.948 1.00 62.00 156 GLY A CA 1
ATOM 1296 C C . GLY A 1 156 ? 12.939 -19.059 1.497 1.00 62.00 156 GLY A C 1
ATOM 1297 O O . GLY A 1 156 ? 13.287 -20.122 0.985 1.00 62.00 156 GLY A O 1
ATOM 1298 N N . GLY A 1 157 ? 12.960 -17.900 0.827 1.00 62.28 157 GLY A N 1
ATOM 1299 C CA . GLY A 1 157 ? 13.604 -17.753 -0.481 1.00 62.28 157 GLY A CA 1
ATOM 1300 C C . GLY A 1 157 ? 15.090 -18.135 -0.443 1.00 62.28 157 GLY A C 1
ATOM 1301 O O . GLY A 1 157 ? 15.717 -18.138 0.612 1.00 62.28 157 GLY A O 1
ATOM 1302 N N . SER A 1 158 ? 15.670 -18.455 -1.603 1.00 57.88 158 SER A N 1
ATOM 1303 C CA . SER A 1 158 ? 17.089 -18.836 -1.722 1.00 57.88 158 SER A CA 1
ATOM 1304 C C . SER A 1 158 ? 18.074 -17.676 -1.510 1.00 57.88 158 SER A C 1
ATOM 1306 O O . SER A 1 158 ? 19.281 -17.894 -1.582 1.00 57.88 158 SER A O 1
ATOM 1308 N N . GLY A 1 159 ? 17.571 -16.453 -1.316 1.00 58.81 159 GLY A N 1
ATOM 1309 C CA . GLY A 1 159 ? 18.365 -15.272 -0.988 1.00 58.81 159 GLY A CA 1
ATOM 1310 C C . GLY A 1 159 ? 18.785 -15.252 0.483 1.00 58.81 159 GLY A C 1
ATOM 1311 O O . GLY A 1 159 ? 18.121 -15.828 1.347 1.00 58.81 159 GLY A O 1
ATOM 1312 N N . GLU A 1 160 ? 19.907 -14.597 0.770 1.00 57.44 160 GLU A N 1
ATOM 1313 C CA . GLU A 1 160 ? 20.334 -14.352 2.148 1.00 57.44 160 GLU A CA 1
ATOM 1314 C C . GLU A 1 160 ? 19.347 -13.414 2.861 1.00 57.44 160 GLU A C 1
ATOM 1316 O O . GLU A 1 160 ? 18.638 -12.627 2.234 1.00 57.44 160 GLU A O 1
ATOM 1321 N N . ARG A 1 161 ? 19.280 -13.507 4.195 1.00 57.00 161 ARG A N 1
ATOM 1322 C CA . ARG A 1 161 ? 18.482 -12.568 4.991 1.00 57.00 161 ARG A CA 1
ATOM 1323 C C . ARG A 1 161 ? 19.102 -11.185 4.907 1.00 57.00 161 ARG A C 1
ATOM 1325 O O . ARG A 1 161 ? 20.298 -11.034 5.163 1.00 57.00 161 ARG A O 1
ATOM 1332 N N . ASP A 1 162 ? 18.271 -10.189 4.653 1.00 58.19 162 ASP A N 1
ATOM 1333 C CA . ASP A 1 162 ? 18.752 -8.825 4.561 1.00 58.19 162 ASP A CA 1
ATOM 1334 C C . ASP A 1 162 ? 19.116 -8.265 5.933 1.00 58.19 162 ASP A C 1
ATOM 1336 O O . ASP A 1 162 ? 18.430 -8.462 6.943 1.00 58.19 162 ASP A O 1
ATOM 1340 N N . ILE A 1 163 ? 20.244 -7.557 5.966 1.00 60.50 163 ILE A N 1
ATOM 1341 C CA . ILE A 1 163 ? 20.708 -6.878 7.167 1.00 60.50 163 ILE A CA 1
ATOM 1342 C C . ILE A 1 163 ? 19.914 -5.584 7.303 1.00 60.50 163 ILE A C 1
ATOM 1344 O O . ILE A 1 163 ? 20.107 -4.624 6.550 1.00 60.50 163 ILE A O 1
ATOM 1348 N N . ILE A 1 164 ? 19.061 -5.555 8.320 1.00 55.22 164 ILE A N 1
ATOM 1349 C CA . ILE A 1 164 ? 18.333 -4.361 8.730 1.00 55.22 164 ILE A CA 1
ATOM 1350 C C . ILE A 1 164 ? 19.325 -3.388 9.369 1.00 55.22 164 ILE A C 1
ATOM 1352 O O . ILE A 1 164 ? 20.087 -3.735 10.279 1.00 55.22 164 ILE A O 1
ATOM 1356 N N . SER A 1 165 ? 19.317 -2.138 8.922 1.00 51.12 165 SER A N 1
ATOM 1357 C CA . SER A 1 165 ? 19.898 -1.061 9.703 1.00 51.12 165 SER A CA 1
ATOM 1358 C C . SER A 1 165 ? 18.852 -0.644 10.730 1.00 51.12 165 SER A C 1
ATOM 1360 O O . SER A 1 165 ? 17.932 0.084 10.376 1.00 51.12 165 SER A O 1
ATOM 1362 N N . CYS A 1 166 ? 18.968 -1.061 11.999 1.00 47.69 166 CYS A N 1
ATOM 1363 C CA . CYS A 1 166 ? 18.196 -0.414 13.070 1.00 47.69 166 CYS A CA 1
ATOM 1364 C C . CYS A 1 166 ? 18.738 1.017 13.232 1.00 47.69 166 CYS A C 1
ATOM 1366 O O . CYS A 1 166 ? 19.485 1.332 14.160 1.00 47.69 166 CYS A O 1
ATOM 1368 N N . VAL A 1 167 ? 18.442 1.891 12.275 1.00 42.00 167 VAL A N 1
ATOM 1369 C CA . VAL A 1 167 ? 18.720 3.305 12.409 1.00 42.00 167 VAL A CA 1
ATOM 1370 C C . VAL A 1 167 ? 17.696 3.807 13.405 1.00 42.00 167 VAL A C 1
ATOM 1372 O O . VAL A 1 167 ? 16.492 3.661 13.201 1.00 42.00 167 VAL A O 1
ATOM 1375 N N . ARG A 1 168 ? 18.172 4.396 14.503 1.00 38.91 168 ARG A N 1
ATOM 1376 C CA . ARG A 1 168 ? 17.344 5.233 15.372 1.00 38.91 168 ARG A CA 1
ATOM 1377 C C . ARG A 1 168 ? 16.935 6.487 14.597 1.00 38.91 168 ARG A C 1
ATOM 1379 O O . ARG A 1 168 ? 17.402 7.583 14.880 1.00 38.91 168 ARG A O 1
ATOM 1386 N N . PHE A 1 169 ? 16.091 6.329 13.590 1.00 41.66 169 PHE A N 1
ATOM 1387 C CA . PHE A 1 169 ? 15.222 7.405 13.173 1.00 41.66 169 PHE A CA 1
ATOM 1388 C C . PHE A 1 169 ? 14.109 7.435 14.212 1.00 41.66 169 PHE A C 1
ATOM 1390 O O . PHE A 1 169 ? 13.504 6.403 14.499 1.00 41.66 169 PHE A O 1
ATOM 1397 N N . ASN A 1 170 ? 13.851 8.597 14.805 1.00 42.84 170 ASN A N 1
ATOM 1398 C CA . ASN A 1 170 ? 12.822 8.799 15.832 1.00 42.84 170 ASN A CA 1
ATOM 1399 C C . ASN A 1 170 ? 11.380 8.469 15.354 1.00 42.84 170 ASN A C 1
ATOM 1401 O O . ASN A 1 170 ? 10.420 8.832 16.025 1.00 42.84 170 ASN A O 1
ATOM 1405 N N . THR A 1 171 ? 11.202 7.824 14.194 1.00 47.25 171 THR A N 1
ATOM 1406 C CA . THR A 1 171 ? 9.952 7.813 13.430 1.00 47.25 171 THR A CA 1
ATOM 1407 C C . THR A 1 171 ? 9.596 6.502 12.698 1.00 47.25 171 THR A C 1
ATOM 1409 O O . THR A 1 171 ? 8.438 6.381 12.318 1.00 47.25 171 THR A O 1
ATOM 1412 N N . TYR A 1 172 ? 10.465 5.482 12.536 1.00 48.94 172 TYR A N 1
ATOM 1413 C CA . TYR A 1 172 ? 10.166 4.369 11.586 1.00 48.94 172 TYR A CA 1
ATOM 1414 C C . TYR A 1 172 ? 9.904 2.969 12.131 1.00 48.94 172 TYR A C 1
ATOM 1416 O O . TYR A 1 172 ? 9.605 2.076 11.342 1.00 48.94 172 TYR A O 1
ATOM 1424 N N . SER A 1 173 ? 9.949 2.719 13.436 1.00 47.34 173 SER A N 1
ATOM 1425 C CA . SER A 1 173 ? 9.691 1.353 13.906 1.00 47.34 173 SER A CA 1
ATOM 1426 C C . SER A 1 173 ? 8.968 1.330 15.235 1.00 47.34 173 SER A C 1
ATOM 1428 O O . SER A 1 173 ? 9.517 1.757 16.251 1.00 47.34 173 SER A O 1
ATOM 1430 N N . ALA A 1 174 ? 7.791 0.706 15.263 1.00 42.25 174 ALA A N 1
ATOM 1431 C CA . ALA A 1 174 ? 7.388 0.001 16.469 1.00 42.25 174 ALA A CA 1
ATOM 1432 C C . ALA A 1 174 ? 7.923 -1.428 16.358 1.00 42.25 174 ALA A C 1
ATOM 1434 O O . ALA A 1 174 ? 7.242 -2.328 15.859 1.00 42.25 174 ALA A O 1
ATOM 1435 N N . MET A 1 175 ? 9.148 -1.580 16.872 1.00 40.47 175 MET A N 1
ATOM 1436 C CA . MET A 1 175 ? 9.998 -2.777 16.954 1.00 40.47 175 MET A CA 1
ATOM 1437 C C . MET A 1 175 ? 10.935 -3.060 15.768 1.00 40.47 175 MET A C 1
ATOM 1439 O O . MET A 1 175 ? 10.639 -3.882 14.911 1.00 40.47 175 MET A O 1
ATOM 1443 N N . CYS A 1 176 ? 12.166 -2.544 15.864 1.00 40.00 176 CYS A N 1
ATOM 1444 C CA . CYS A 1 176 ? 13.340 -3.414 15.713 1.00 40.00 176 CYS A CA 1
ATOM 1445 C C . CYS A 1 176 ? 13.445 -4.177 17.052 1.00 40.00 17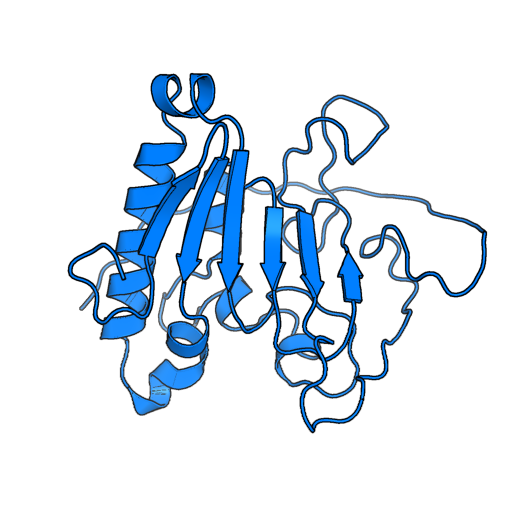6 CYS A C 1
ATOM 1447 O O . CYS A 1 176 ? 13.879 -3.592 18.047 1.00 40.00 176 CYS A O 1
ATOM 1449 N N . ILE A 1 177 ? 12.981 -5.433 17.164 1.00 30.81 177 ILE A N 1
ATOM 1450 C CA . ILE A 1 177 ? 13.310 -6.225 18.365 1.00 30.81 177 ILE A CA 1
ATOM 1451 C C . ILE A 1 177 ? 14.793 -6.574 18.268 1.00 30.81 177 ILE A C 1
ATOM 1453 O O . ILE A 1 177 ? 15.163 -7.561 17.639 1.00 30.81 177 ILE A O 1
ATOM 1457 N N . THR A 1 178 ? 15.639 -5.775 18.913 1.00 36.16 178 THR A N 1
ATOM 1458 C CA . THR A 1 178 ? 17.004 -6.196 19.254 1.00 36.16 178 THR A CA 1
ATOM 1459 C C . THR A 1 178 ? 17.269 -6.172 20.761 1.00 36.16 178 THR A C 1
ATOM 1461 O O . THR A 1 178 ? 18.074 -6.982 21.197 1.00 36.16 178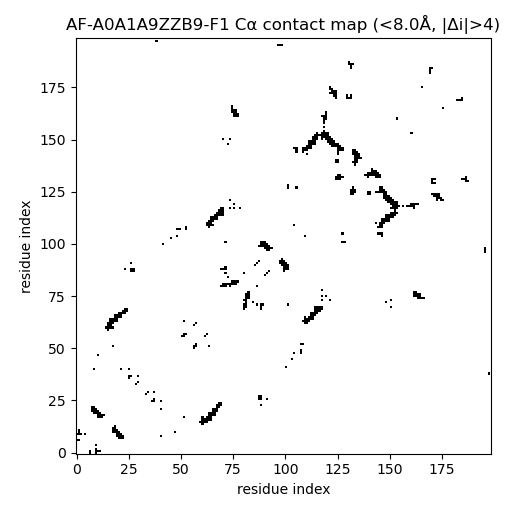 THR A O 1
ATOM 1464 N N . THR A 1 179 ? 16.555 -5.360 21.562 1.00 30.84 179 THR A N 1
ATOM 1465 C CA . THR A 1 179 ? 16.392 -5.456 23.039 1.00 30.84 179 THR A CA 1
ATOM 1466 C C . THR A 1 179 ? 15.403 -4.384 23.557 1.00 30.84 179 THR A C 1
ATOM 1468 O O . THR A 1 179 ? 15.150 -3.388 22.885 1.00 30.84 179 THR A O 1
ATOM 1471 N N . LEU A 1 180 ? 14.799 -4.607 24.735 1.00 30.02 180 LEU A N 1
ATOM 1472 C CA . LEU A 1 180 ? 13.718 -3.810 25.349 1.00 30.02 180 LEU A CA 1
ATOM 1473 C C . LEU A 1 180 ? 14.189 -2.443 25.906 1.00 30.02 180 LEU A C 1
ATOM 1475 O O . LEU A 1 180 ? 14.610 -2.436 27.057 1.00 30.02 180 LEU A O 1
ATOM 1479 N N . THR A 1 181 ? 14.063 -1.321 25.169 1.00 31.61 181 THR A N 1
ATOM 1480 C CA . THR A 1 181 ? 13.858 0.052 25.728 1.00 31.61 181 THR A CA 1
ATOM 1481 C C . THR A 1 181 ? 13.774 1.196 24.674 1.00 31.61 181 THR A C 1
ATOM 1483 O O . THR A 1 181 ? 14.659 1.327 23.837 1.00 31.61 181 THR A O 1
ATOM 1486 N N . GLU A 1 182 ? 12.755 2.075 24.828 1.00 29.05 182 GLU A N 1
ATOM 1487 C CA . GLU A 1 182 ? 12.627 3.521 24.436 1.00 29.05 182 GLU A CA 1
ATOM 1488 C C . GLU A 1 182 ? 12.149 3.999 23.028 1.00 29.05 182 GLU A C 1
ATOM 1490 O O . GLU A 1 182 ? 12.717 3.617 22.011 1.00 29.05 182 GLU A O 1
ATOM 1495 N N . ILE A 1 183 ? 11.163 4.943 22.992 1.00 29.28 183 ILE A N 1
ATOM 1496 C CA . ILE A 1 183 ? 10.679 5.746 21.818 1.00 29.28 183 ILE A CA 1
ATOM 1497 C C . ILE A 1 183 ? 10.193 7.179 22.234 1.00 29.28 183 ILE A C 1
ATOM 1499 O O . ILE A 1 183 ? 9.562 7.318 23.284 1.00 29.28 183 ILE A O 1
ATOM 1503 N N . LYS A 1 184 ? 10.444 8.235 21.413 1.00 27.30 184 LYS A N 1
ATOM 1504 C CA . LYS A 1 184 ? 9.906 9.639 21.486 1.00 27.30 184 LYS A CA 1
ATOM 1505 C C . LYS A 1 184 ? 9.669 10.274 20.073 1.00 27.30 184 LYS A C 1
ATOM 1507 O O . LYS A 1 184 ? 10.369 9.894 19.146 1.00 27.30 184 LYS A O 1
ATOM 1512 N N . TYR A 1 185 ? 8.741 11.255 19.946 1.00 25.75 185 TYR A N 1
ATOM 1513 C CA . TYR A 1 185 ? 8.026 11.772 18.726 1.00 25.75 185 TYR A CA 1
ATOM 1514 C C . TYR A 1 185 ? 8.296 13.232 18.252 1.00 25.75 185 TYR A C 1
ATOM 1516 O O . TYR A 1 185 ? 8.612 14.062 19.102 1.00 25.75 185 TYR A O 1
ATOM 1524 N N . SER A 1 186 ? 7.953 13.581 16.979 1.00 27.19 186 SER A N 1
ATOM 1525 C CA . SER A 1 186 ? 7.335 14.883 16.540 1.00 27.19 186 SER A CA 1
ATOM 1526 C C . SER A 1 186 ? 6.684 14.874 15.110 1.00 27.19 186 SER A C 1
ATOM 1528 O O . SER A 1 186 ? 7.020 14.001 14.319 1.00 27.19 186 SER A O 1
ATOM 1530 N N . ARG A 1 187 ? 5.771 15.836 14.790 1.00 27.00 187 ARG A N 1
ATOM 1531 C CA . ARG A 1 187 ? 4.789 15.929 13.645 1.00 27.00 187 ARG A CA 1
ATOM 1532 C C . ARG A 1 187 ? 5.030 17.079 12.617 1.00 27.00 187 ARG A C 1
ATOM 1534 O O . ARG A 1 187 ? 5.661 18.064 12.992 1.00 27.00 187 ARG A O 1
ATOM 1541 N N . GLY A 1 188 ? 4.384 17.025 11.427 1.00 23.48 188 GLY A N 1
ATOM 1542 C CA . GLY A 1 188 ? 4.105 18.151 10.486 1.00 23.48 188 GLY A CA 1
ATOM 1543 C C . GLY A 1 188 ? 3.115 17.806 9.328 1.00 23.48 188 GLY A C 1
ATOM 1544 O O . GLY A 1 188 ? 3.064 16.647 8.937 1.00 23.48 188 GLY A O 1
ATOM 1545 N N . GLU A 1 189 ? 2.327 18.779 8.820 1.00 27.47 189 GLU A N 1
ATOM 1546 C CA . GLU A 1 189 ? 1.161 18.680 7.876 1.00 27.47 189 GLU A CA 1
ATOM 1547 C C . GLU A 1 189 ? 1.427 19.255 6.454 1.00 27.47 189 GLU A C 1
ATOM 1549 O O . GLU A 1 189 ? 2.221 20.186 6.376 1.00 27.47 189 GLU A O 1
ATOM 1554 N N . TYR A 1 190 ? 0.709 18.818 5.384 1.00 27.62 190 TYR A N 1
ATOM 1555 C CA . TYR A 1 190 ? 0.504 19.525 4.078 1.00 27.62 190 TYR A CA 1
ATOM 1556 C C . TYR A 1 190 ? -0.722 19.011 3.257 1.00 27.62 190 TYR A C 1
ATOM 1558 O O . TYR A 1 190 ? -1.320 17.998 3.604 1.00 27.62 190 TYR A O 1
ATOM 1566 N N . SER A 1 191 ? -1.106 19.742 2.189 1.00 29.78 191 SER A N 1
ATOM 1567 C CA . SER A 1 191 ? -2.415 19.760 1.489 1.00 29.78 191 SER A CA 1
ATOM 1568 C C . SER A 1 191 ? -2.386 19.559 -0.057 1.00 29.78 191 SER A C 1
ATOM 1570 O O . SER A 1 191 ? -1.653 20.292 -0.713 1.00 29.78 191 SER A O 1
ATOM 1572 N N . GLY A 1 192 ? -3.297 18.723 -0.610 1.00 31.66 192 GLY A N 1
ATOM 1573 C CA . GLY A 1 192 ? -4.038 18.842 -1.908 1.00 31.66 192 GLY A CA 1
ATOM 1574 C C . GLY A 1 192 ? -3.381 18.457 -3.267 1.00 31.66 192 GLY A C 1
ATOM 1575 O O . GLY A 1 192 ? -2.343 19.008 -3.601 1.00 31.66 192 GLY A O 1
ATOM 1576 N N . PHE A 1 193 ? -4.046 17.616 -4.101 1.00 38.81 193 PHE A N 1
ATOM 1577 C CA . PHE A 1 193 ? -3.602 17.157 -5.457 1.00 38.81 193 PHE A CA 1
ATOM 1578 C C . PHE A 1 193 ? -4.704 17.168 -6.553 1.00 38.81 193 PHE A C 1
ATOM 1580 O O . PHE A 1 193 ? -5.892 17.178 -6.224 1.00 38.81 193 PHE A O 1
ATOM 1587 N N . GLN A 1 194 ? -4.280 17.092 -7.829 1.00 37.88 194 GLN A N 1
ATOM 1588 C CA . GLN A 1 194 ? -5.031 17.113 -9.110 1.00 37.88 194 GLN A CA 1
ATOM 1589 C C . GLN A 1 194 ? -4.730 15.819 -9.932 1.00 37.88 194 GLN A C 1
ATOM 1591 O O . GLN A 1 194 ? -3.776 15.155 -9.566 1.00 37.88 194 GLN A O 1
ATOM 1596 N N . GLU A 1 195 ? -5.535 15.419 -10.938 1.00 33.94 195 GLU A N 1
ATOM 1597 C CA . GLU A 1 195 ? -5.571 14.078 -11.612 1.00 33.94 195 GLU A CA 1
ATOM 1598 C C . GLU A 1 195 ? -4.503 13.816 -12.714 1.00 33.94 195 GLU A C 1
ATOM 1600 O O . GLU A 1 195 ? -4.007 14.760 -13.321 1.00 33.94 195 GLU A O 1
ATOM 1605 N N . CYS A 1 196 ? -4.173 12.535 -12.985 1.00 40.56 196 CYS A N 1
ATOM 1606 C CA . CYS A 1 196 ? -3.260 12.083 -14.057 1.00 40.56 196 CYS A CA 1
ATOM 1607 C C . CYS A 1 196 ? -3.954 12.086 -15.435 1.00 40.56 196 CYS A C 1
ATOM 1609 O O . CYS A 1 196 ? -4.940 11.376 -15.621 1.00 40.56 196 CYS A O 1
ATOM 1611 N N . GLU A 1 197 ? -3.409 12.799 -16.426 1.00 33.88 197 GLU A N 1
ATOM 1612 C CA . GLU A 1 197 ? -3.835 12.688 -17.831 1.00 33.88 197 GLU A CA 1
ATOM 1613 C C . GLU A 1 197 ? -2.796 11.900 -18.645 1.00 33.88 197 GLU A C 1
ATOM 1615 O O . GLU A 1 197 ? -1.632 12.285 -18.745 1.00 33.88 197 GLU A O 1
ATOM 1620 N N . ALA A 1 198 ? -3.218 10.784 -19.243 1.00 36.34 198 ALA A N 1
ATOM 1621 C CA . ALA A 1 198 ? -2.401 10.017 -20.179 1.00 36.34 198 ALA A CA 1
ATOM 1622 C C . ALA A 1 198 ? -2.431 10.675 -21.573 1.00 36.34 198 ALA A C 1
ATOM 1624 O O . ALA A 1 198 ? -3.511 10.840 -22.145 1.00 36.34 198 ALA A O 1
ATOM 1625 N N . ASN A 1 199 ? -1.260 11.027 -22.121 1.00 37.28 199 ASN A N 1
ATOM 1626 C CA . ASN A 1 199 ? -1.090 11.424 -23.530 1.00 37.28 199 ASN A CA 1
ATOM 1627 C C . ASN A 1 199 ? -0.711 10.231 -24.411 1.00 37.28 199 ASN A C 1
ATOM 1629 O O . ASN A 1 199 ? 0.217 9.486 -24.021 1.00 37.28 199 ASN A O 1
#

InterPro domains:
  IPR004843 Calcineurin-like, phosphoesterase domain [PF00149] (36-118)
  IPR029052 Metallo-dependent phosphatase-like [G3DSA:3.60.21.10] (1-191)
  IPR029052 Metallo-dependent phosphatase-like [SSF56300] (3-166)

Solvent-accessible surface area (backbone atoms only — not comparable to full-atom values): 11589 Å² total; per-residue (Å²): 116,72,74,91,56,99,61,61,43,40,66,52,76,59,85,50,30,37,39,37,44,43,55,44,62,39,49,76,39,30,96,79,71,44,59,63,63,34,50,57,49,50,56,49,50,50,50,54,37,60,58,50,54,34,68,78,39,29,76,62,24,71,39,34,37,39,38,33,43,62,48,65,74,60,52,39,75,86,43,73,54,37,73,32,83,76,28,39,56,33,51,21,43,70,95,75,69,37,78,26,48,48,64,57,40,39,75,49,54,32,50,34,38,37,23,24,77,50,36,35,76,46,35,37,41,20,36,54,93,90,32,50,32,50,29,95,48,93,52,42,84,47,71,40,64,21,26,26,43,35,34,60,30,57,85,72,64,95,64,74,71,53,60,66,50,84,65,88,56,72,53,61,56,67,59,73,86,82,70,98,79,93,90,66,87,80,80,88,91,90,84,92,88,84,86,82,80,90,130

pLDDT: mean 77.95, std 22.46, range [23.48, 98.44]

Nearest PDB structures (foldseek):
  3zk4-assembly1_B  TM=7.743E-01  e=2.118E-09  Lupinus luteus
  6gja-assembly1_A  TM=8.201E-01  e=1.736E-08  Triticum aestivum
  6gj2-assembly1_A  TM=8.199E-01  e=2.101E-08  Triticum aestivum
  6gj9-assembly1_A  TM=8.191E-01  e=2.240E-08  Triticum aestivum
  6giz-assembly1_A  TM=8.198E-01  e=2.890E-08  Triticum aestivum

Organism: Glossina pallidipes (NCBI:txid7398)